Protein AF-A0A2N1QYJ7-F1 (afdb_monomer_lite)

Secondary structure (DSSP, 8-state):
--------EEEEEE--TT--EEESSS-S-S--TT-EEEEPPTT---SS----EEEETTSEEEEEESSS-EEEEE-SSEEEEEESS--SEEEEEE-SSHHHHHHHHHHHTGGG--PPPHHHHHS-EEEETTTEEEE---STTPPPEEE-HHHHHHHHHHHT-----S----TT---HHHHHHTS--TTSS------S-HHHHHTSSS-EEE---S---HHHHHHHHHHHHHHHHHHHHHHHHHHHHHHH---SEE-HHHH-TT-GGGGG--S-EEETTTEEEEPPPTT--S-EEEEEEEEEEEETTT--EEEEEEEEE---TT--EEEEETT-TTHHHHHHHHHHHT--

pLDDT: mean 77.19, std 18.57, range [23.97, 98.44]

Sequence (348 aa):
MSGIEQRTFRIRFGAHPEEMLFGLGPSTEYNLKKSKVSLPSEGDDSTLRREPSMLSSRGTWIHVDGGGAISWNFRSSITELSSAIMPREIALGFGKTLKAGIELLTRYKAGTRKRLPDWLQACPLIEERGDGFRLENSVDGEEGRLIEMDEWKKILHIASARALPHQVEEQGSASGFTGMLLSLSFSGYGQVLVPDSLELAAFSPLHISKIQAEGRGEAASRKIAASAVMYTMLRPYRDHCSNEWVEKGIPVLAHPALMYPAEPGLLKLKDQYMFGLDLIIAPSQEGSPQPRRLFLPDDEWIHLWTSRHYHGGTTVVHAPEGRPAIFYRSRSSFAALFDALRIKATRL

Foldseek 3Di:
DDPPPLPKDKDKDWDALPKFKAAQFQWLDLGCAQHKDKFAAPPPPDLFAGFQKMAIQQLKIKHFAHAGMWMWGHYSTMIMIIGSGDTPDMDIDHARGNLRSLLVVLVVCLVVADFQPLLQLQFAWEDDPPFFIWTDDPPDPDGTDTQGPVNVSVNCNLQSERADDDDDPPDDDPCPVLSFLSRPHLSLQTYDYQDPQLQVLLVGLGRYHYPPPDDDPPVSVVLNVLSRVSSNLCSVVSVVSSCCCNPRSQRQKAQVCNLVVVCVVSSVDRQWIDRTNWKIFGFDRPPDQAWDKDFDAAAWKAFLQPRDIDGGGIDTGGADRLRTGMITGPPDPCPVSSNVSNVSSVVD

Radius of gyration: 21.02 Å; chains: 1; bounding box: 54×43×77 Å

Structure (mmCIF, N/CA/C/O backbone):
data_AF-A0A2N1QYJ7-F1
#
_entry.id   AF-A0A2N1QYJ7-F1
#
loop_
_atom_site.group_PDB
_atom_site.id
_atom_site.type_symbol
_atom_site.label_atom_id
_atom_site.label_alt_id
_atom_site.label_comp_id
_atom_site.label_asym_id
_atom_site.label_entity_id
_atom_site.label_seq_id
_atom_site.pdbx_PDB_ins_code
_atom_site.Cartn_x
_atom_site.Cartn_y
_atom_site.Cartn_z
_atom_site.occupancy
_atom_site.B_iso_or_equiv
_atom_site.auth_seq_id
_atom_site.auth_comp_id
_atom_site.auth_asym_id
_atom_site.auth_atom_id
_atom_site.pdbx_PDB_model_num
ATOM 1 N N . MET A 1 1 ? -2.779 10.796 53.344 1.00 38.91 1 MET A N 1
ATOM 2 C CA . MET A 1 1 ? -3.019 11.184 51.938 1.00 38.91 1 MET A CA 1
ATOM 3 C C . MET A 1 1 ? -3.070 9.903 51.131 1.00 38.91 1 MET A C 1
ATOM 5 O O . MET A 1 1 ? -2.069 9.204 51.062 1.00 38.91 1 MET A O 1
ATOM 9 N N . SER A 1 2 ? -4.267 9.527 50.686 1.00 42.84 2 SER A N 1
ATOM 10 C CA . SER A 1 2 ? -4.547 8.287 49.961 1.00 42.84 2 SER A CA 1
ATOM 11 C C . SER A 1 2 ? -3.722 8.214 48.680 1.00 42.84 2 SER A C 1
ATOM 13 O O . SER A 1 2 ? -3.723 9.160 47.893 1.00 42.84 2 SER A O 1
ATOM 15 N N . GLY A 1 3 ? -3.029 7.091 48.480 1.00 46.00 3 GLY A N 1
ATOM 16 C CA . GLY A 1 3 ? -2.394 6.766 47.211 1.00 46.00 3 GLY A CA 1
ATOM 17 C C . GLY A 1 3 ? -3.463 6.738 46.130 1.00 46.00 3 GLY A C 1
ATOM 18 O O . GLY A 1 3 ? -4.328 5.866 46.128 1.00 46.00 3 GLY A O 1
ATOM 19 N N . ILE A 1 4 ? -3.444 7.736 45.253 1.00 46.22 4 ILE A N 1
ATOM 20 C CA . ILE A 1 4 ? -4.229 7.708 44.027 1.00 46.22 4 ILE A CA 1
ATOM 21 C C . ILE A 1 4 ? -3.624 6.568 43.209 1.00 46.22 4 ILE A C 1
ATOM 23 O O . ILE A 1 4 ? -2.545 6.725 42.641 1.00 46.22 4 ILE A O 1
ATOM 27 N N . GLU A 1 5 ? -4.274 5.401 43.202 1.00 48.72 5 GLU A N 1
ATOM 28 C CA . GLU A 1 5 ? -4.013 4.376 42.195 1.00 48.72 5 GLU A CA 1
ATOM 29 C C . GLU A 1 5 ? -4.030 5.077 40.836 1.00 48.72 5 GLU A C 1
ATOM 31 O O . GLU A 1 5 ? -5.052 5.648 40.442 1.00 48.72 5 GLU A O 1
ATOM 36 N N . GLN A 1 6 ? -2.896 5.080 40.131 1.00 54.75 6 GLN A N 1
ATOM 37 C CA . GLN A 1 6 ? -2.863 5.497 38.736 1.00 54.75 6 GLN A CA 1
ATOM 38 C C . GLN A 1 6 ? -3.804 4.566 37.970 1.00 54.75 6 GLN A C 1
ATOM 40 O O . GLN A 1 6 ? -3.461 3.426 37.650 1.00 54.75 6 GLN A O 1
ATOM 45 N N . ARG A 1 7 ? -5.034 5.031 37.733 1.00 62.66 7 ARG A N 1
ATOM 46 C CA . ARG A 1 7 ? -6.044 4.296 36.977 1.00 62.66 7 ARG A CA 1
ATOM 47 C C . ARG A 1 7 ? -5.548 4.169 35.546 1.00 62.66 7 ARG A C 1
ATOM 49 O O . ARG A 1 7 ? -5.646 5.103 34.757 1.00 62.66 7 ARG A O 1
ATOM 56 N N . THR A 1 8 ? -4.998 3.003 35.233 1.00 81.44 8 THR A N 1
ATOM 57 C CA . THR A 1 8 ? -4.629 2.637 33.870 1.00 81.44 8 THR A CA 1
ATOM 58 C C . THR A 1 8 ? -5.902 2.458 33.057 1.00 81.44 8 THR A C 1
ATOM 60 O O . THR A 1 8 ? -6.806 1.705 33.423 1.00 81.44 8 THR A O 1
ATOM 63 N N . PHE A 1 9 ? -5.981 3.169 31.940 1.00 89.19 9 PHE A N 1
ATOM 64 C CA . PHE A 1 9 ? -7.043 2.979 30.976 1.00 89.19 9 PHE A CA 1
ATOM 65 C C . PHE A 1 9 ? -6.849 1.636 30.270 1.00 89.19 9 PHE A C 1
ATOM 67 O O . PHE A 1 9 ? -5.743 1.317 29.823 1.00 89.19 9 PHE A O 1
ATOM 74 N N . ARG A 1 10 ? -7.917 0.841 30.157 1.00 92.69 10 ARG A N 1
ATOM 75 C CA . ARG A 1 10 ? -7.893 -0.444 29.455 1.00 92.69 10 ARG A CA 1
ATOM 76 C C . ARG A 1 10 ? -9.237 -0.730 28.799 1.00 92.69 10 ARG A C 1
ATOM 78 O O . ARG A 1 10 ? -10.266 -0.691 29.466 1.00 92.69 10 ARG A O 1
ATOM 85 N N . ILE A 1 11 ? -9.213 -1.097 27.520 1.00 93.12 11 ILE A N 1
ATOM 86 C CA . ILE A 1 11 ? -10.372 -1.623 26.790 1.00 93.12 11 ILE A CA 1
ATOM 87 C C . ILE A 1 11 ? -10.018 -2.974 26.180 1.00 93.12 11 ILE A C 1
ATOM 89 O O . ILE A 1 11 ? -8.900 -3.191 25.714 1.00 93.12 11 ILE A O 1
ATOM 93 N N . ARG A 1 12 ? -10.989 -3.889 26.176 1.00 94.69 12 ARG A N 1
ATOM 94 C CA . ARG A 1 12 ? -10.909 -5.166 25.468 1.00 94.69 12 ARG A CA 1
ATOM 95 C C . ARG A 1 12 ? -12.002 -5.250 24.420 1.00 94.69 12 ARG A C 1
ATOM 97 O O . ARG A 1 12 ? -13.158 -4.955 24.704 1.00 94.69 12 ARG A O 1
ATOM 104 N N . PHE A 1 13 ? -11.623 -5.724 23.247 1.00 91.06 13 PHE A N 1
ATOM 105 C CA . PHE A 1 13 ? -12.513 -5.998 22.133 1.00 91.06 13 PHE A CA 1
ATOM 106 C C . PHE A 1 13 ? -12.504 -7.494 21.839 1.00 91.06 13 PHE A C 1
ATOM 108 O O . PHE A 1 13 ? -11.451 -8.136 21.893 1.00 91.06 13 PHE A O 1
ATOM 115 N N . GLY A 1 14 ? -13.673 -8.040 21.507 1.00 92.75 14 GLY A N 1
ATOM 116 C CA . GLY A 1 14 ? -13.753 -9.362 20.899 1.00 92.75 14 GLY A CA 1
ATOM 117 C C . GLY A 1 14 ? -13.078 -9.339 19.530 1.00 92.75 14 GLY A C 1
ATOM 118 O O . GLY A 1 14 ? -13.230 -8.379 18.778 1.00 92.75 14 GLY A O 1
ATOM 119 N N . ALA A 1 15 ? -12.321 -10.385 19.230 1.00 90.94 15 ALA A N 1
ATOM 120 C CA . ALA A 1 15 ? -11.561 -10.519 18.000 1.00 90.94 15 ALA A CA 1
ATOM 121 C C . ALA A 1 15 ? -11.899 -11.874 17.358 1.00 90.94 15 ALA A C 1
ATOM 123 O O . ALA A 1 15 ? -12.038 -12.881 18.053 1.00 90.94 15 ALA A O 1
ATOM 124 N N . HIS A 1 16 ? -12.037 -11.929 16.039 1.00 93.00 16 HIS A N 1
ATOM 125 C CA . HIS A 1 16 ? -12.275 -13.191 15.340 1.00 93.00 16 HIS A CA 1
ATOM 126 C C . HIS A 1 16 ? -10.942 -13.946 15.150 1.00 93.00 16 HIS A C 1
ATOM 128 O O . HIS A 1 16 ? -9.953 -13.304 14.793 1.00 93.00 16 HIS A O 1
ATOM 134 N N . PRO A 1 17 ? -10.866 -15.279 15.342 1.00 89.56 17 PRO A N 1
ATOM 135 C CA . PRO A 1 17 ? -9.605 -16.028 15.238 1.00 89.56 17 PRO A CA 1
ATOM 136 C C . PRO A 1 17 ? -8.880 -15.863 13.898 1.00 89.56 17 PRO A C 1
ATOM 138 O O . PRO A 1 17 ? -7.674 -15.636 13.881 1.00 89.56 17 PRO A O 1
ATOM 141 N N . GLU A 1 18 ? -9.643 -15.895 12.804 1.00 88.88 18 GLU A N 1
ATOM 142 C CA . GLU A 1 18 ? -9.131 -15.795 11.427 1.00 88.88 18 GLU A CA 1
ATOM 143 C C . GLU A 1 18 ? -9.065 -14.362 10.875 1.00 88.88 18 GLU A C 1
ATOM 145 O O . GLU A 1 18 ? -8.754 -14.172 9.700 1.00 88.88 18 GLU A O 1
ATOM 150 N N . GLU A 1 19 ? -9.415 -13.335 11.660 1.00 90.69 19 GLU A N 1
ATOM 151 C CA . GLU A 1 19 ? -9.221 -11.972 11.158 1.00 90.69 19 GLU A CA 1
ATOM 152 C C . GLU A 1 19 ? -7.744 -11.590 11.171 1.00 90.69 19 GLU A C 1
ATOM 154 O O . GLU A 1 19 ? -6.967 -12.005 12.036 1.00 90.69 19 GLU A O 1
ATOM 159 N N . MET A 1 20 ? -7.385 -10.737 10.225 1.00 89.62 20 MET A N 1
ATOM 160 C CA . MET A 1 20 ? -6.082 -10.101 10.182 1.00 89.62 20 MET A CA 1
ATOM 161 C C . MET A 1 20 ? -6.231 -8.677 10.696 1.00 89.62 20 MET A C 1
ATOM 163 O O . MET A 1 20 ? -7.252 -8.037 10.448 1.00 89.62 20 MET A O 1
ATOM 167 N N . LEU A 1 21 ? -5.236 -8.202 11.434 1.00 89.88 21 LEU A N 1
ATOM 168 C CA . LEU A 1 21 ? -5.224 -6.868 12.023 1.00 89.88 21 LEU A CA 1
ATOM 169 C C . LEU A 1 21 ? -4.054 -6.088 11.433 1.00 89.88 21 LEU A C 1
ATOM 171 O O . LEU A 1 21 ? -2.939 -6.600 11.394 1.00 89.88 21 LEU A O 1
ATOM 175 N N . PHE A 1 22 ? -4.313 -4.864 10.995 1.00 86.00 22 PHE A N 1
ATOM 176 C CA . PHE A 1 22 ? -3.368 -4.023 10.266 1.00 86.00 22 PHE A CA 1
ATOM 177 C C . PHE A 1 22 ? -3.267 -2.632 10.892 1.00 86.00 22 PHE A C 1
ATOM 179 O O . PHE A 1 22 ? -4.184 -2.196 11.591 1.00 86.00 22 PHE A O 1
ATOM 186 N N . GLY A 1 23 ? -2.202 -1.900 10.568 1.00 82.44 23 GLY A N 1
ATOM 187 C CA . GLY A 1 23 ? -2.008 -0.510 10.975 1.00 82.44 23 GLY A CA 1
ATOM 188 C C . GLY A 1 23 ? -0.994 -0.376 12.105 1.00 82.44 23 GLY A C 1
ATOM 189 O O . GLY A 1 23 ? 0.003 -1.089 12.136 1.00 82.44 23 GLY A O 1
ATOM 190 N N . LEU A 1 24 ? -1.250 0.555 13.023 1.00 82.19 24 LEU A N 1
ATOM 191 C CA . LEU A 1 24 ? -0.323 0.974 14.081 1.00 82.19 24 LEU A CA 1
ATOM 192 C C . LEU A 1 24 ? 1.008 1.545 13.569 1.00 82.19 24 LEU A C 1
ATOM 194 O O . LEU A 1 24 ? 2.010 1.563 14.281 1.00 82.19 24 LEU A O 1
ATOM 198 N N . GLY A 1 25 ? 0.991 2.061 12.340 1.00 72.31 25 GLY A N 1
ATOM 199 C CA . GLY A 1 25 ? 2.138 2.690 11.710 1.00 72.31 25 GLY A CA 1
ATOM 200 C C . GLY A 1 25 ? 3.131 1.678 11.144 1.00 72.31 25 GLY A C 1
ATOM 201 O O . GLY A 1 25 ? 2.746 0.562 10.779 1.00 72.31 25 GLY A O 1
ATOM 202 N N . PRO A 1 26 ? 4.399 2.079 10.989 1.00 61.88 26 PRO A N 1
ATOM 203 C CA . PRO A 1 26 ? 5.429 1.249 10.381 1.00 61.88 26 PRO A CA 1
ATOM 204 C C . PRO A 1 26 ? 5.765 0.035 11.261 1.00 61.88 26 PRO A C 1
ATOM 206 O O . PRO A 1 26 ? 6.499 0.148 12.241 1.00 61.88 26 PRO A O 1
ATOM 209 N N . SER A 1 27 ? 5.222 -1.126 10.901 1.00 61.56 27 SER A N 1
ATOM 210 C CA . SER A 1 27 ? 5.441 -2.422 11.549 1.00 61.56 27 SER A CA 1
ATOM 211 C C . SER A 1 27 ? 6.152 -3.356 10.574 1.00 61.56 27 SER A C 1
ATOM 213 O O . SER A 1 27 ? 5.878 -3.312 9.378 1.00 61.56 27 SER A O 1
ATOM 215 N N . THR A 1 28 ? 7.036 -4.219 11.075 1.00 54.78 28 THR A N 1
ATOM 216 C CA . THR A 1 28 ? 7.581 -5.348 10.297 1.00 54.78 28 THR A CA 1
ATOM 217 C C . THR A 1 28 ? 6.548 -6.464 10.113 1.00 54.78 28 THR A C 1
ATOM 219 O O . THR A 1 28 ? 6.646 -7.257 9.178 1.00 54.78 28 THR A O 1
ATOM 222 N N . GLU A 1 29 ? 5.538 -6.512 10.985 1.00 65.44 29 GLU A N 1
ATOM 223 C CA . GLU A 1 29 ? 4.480 -7.517 10.981 1.00 65.44 29 GLU A CA 1
ATOM 224 C C . GLU A 1 29 ? 3.272 -7.050 10.170 1.00 65.44 29 GLU A C 1
ATOM 226 O O . GLU A 1 29 ? 2.596 -6.088 10.540 1.00 65.44 29 GLU A O 1
ATOM 231 N N . TYR A 1 30 ? 2.964 -7.790 9.102 1.00 71.94 30 TYR A N 1
ATOM 232 C CA . TYR A 1 30 ? 1.783 -7.577 8.258 1.00 71.94 30 TYR A CA 1
ATOM 233 C C . TYR A 1 30 ? 0.464 -7.804 8.991 1.00 71.94 30 TYR A C 1
ATOM 235 O O . TYR A 1 30 ? -0.505 -7.080 8.790 1.00 71.94 30 TYR A O 1
ATOM 243 N N . ASN A 1 31 ? 0.412 -8.854 9.810 1.00 85.25 31 ASN A N 1
ATOM 244 C CA . ASN A 1 31 ? -0.759 -9.200 10.594 1.00 85.25 31 ASN A CA 1
ATOM 245 C C . ASN A 1 31 ? -0.400 -9.092 12.068 1.00 85.25 31 ASN A C 1
ATOM 247 O O . ASN A 1 31 ? 0.352 -9.909 12.588 1.00 85.25 31 ASN A O 1
ATOM 251 N N . LEU A 1 32 ? -1.000 -8.126 12.750 1.00 87.50 32 LEU A N 1
ATOM 252 C CA . LEU A 1 32 ? -0.749 -7.857 14.159 1.00 87.50 32 LEU A CA 1
ATOM 253 C C . LEU A 1 32 ? -1.356 -8.921 15.088 1.00 87.50 32 LEU A C 1
ATOM 255 O O . LEU A 1 32 ? -1.198 -8.849 16.301 1.00 87.50 32 LEU A O 1
ATOM 259 N N . LYS A 1 33 ? -2.074 -9.922 14.571 1.00 90.56 33 LYS A N 1
ATOM 260 C CA . LYS A 1 33 ? -2.608 -11.009 15.396 1.00 90.56 33 LYS A CA 1
ATOM 261 C C . LYS A 1 33 ? -1.477 -11.747 16.123 1.00 90.56 33 LYS A C 1
ATOM 263 O O . LYS A 1 33 ? -0.467 -12.083 15.520 1.00 90.56 33 LYS A O 1
ATOM 268 N N . LYS A 1 34 ? -1.693 -12.078 17.402 1.00 90.75 34 LYS A N 1
ATOM 269 C CA . LYS A 1 34 ? -0.708 -12.753 18.272 1.00 90.75 34 LYS A CA 1
ATOM 270 C C . LYS A 1 34 ? 0.562 -11.926 18.529 1.00 90.75 34 LYS A C 1
ATOM 272 O O . LYS A 1 34 ? 1.573 -12.497 18.924 1.00 90.75 34 LYS A O 1
ATOM 277 N N . SER A 1 35 ? 0.505 -10.604 18.361 1.00 90.56 35 SER A N 1
ATOM 278 C CA . SER A 1 35 ? 1.612 -9.696 18.662 1.00 90.56 35 SER A CA 1
ATOM 279 C C . SER A 1 35 ? 1.267 -8.708 19.783 1.00 90.56 35 SER A C 1
ATOM 281 O O . SER A 1 35 ? 0.116 -8.567 20.214 1.00 90.56 35 SER A O 1
ATOM 283 N N . LYS A 1 36 ? 2.294 -8.015 20.279 1.00 90.88 36 LYS A N 1
ATOM 284 C CA . LYS A 1 36 ? 2.153 -6.879 21.189 1.00 90.88 36 LYS A CA 1
ATOM 285 C C . LYS A 1 36 ? 2.868 -5.686 20.570 1.00 90.88 36 LYS A C 1
ATOM 287 O O . LYS A 1 36 ? 4.039 -5.795 20.226 1.00 90.88 36 LYS A O 1
ATOM 292 N N . VAL A 1 37 ? 2.171 -4.562 20.454 1.00 87.94 37 VAL A N 1
ATOM 293 C CA . VAL A 1 37 ? 2.694 -3.338 19.838 1.00 87.94 37 VAL A CA 1
ATOM 294 C C . VAL A 1 37 ? 2.549 -2.193 20.823 1.00 87.94 37 VAL A C 1
ATOM 296 O O . VAL A 1 37 ? 1.489 -2.017 21.420 1.00 87.94 37 VAL A O 1
ATOM 299 N N . SER A 1 38 ? 3.603 -1.404 20.995 1.00 86.69 38 SER A N 1
ATOM 300 C CA . SER A 1 38 ? 3.565 -0.197 21.817 1.00 86.69 38 SER A CA 1
ATOM 301 C C . SER A 1 38 ? 3.802 1.020 20.939 1.00 86.69 38 SER A C 1
ATOM 303 O O . SER A 1 38 ? 4.777 1.071 20.196 1.00 86.69 38 SER A O 1
ATOM 305 N N . LEU A 1 39 ? 2.907 1.996 21.043 1.00 84.88 39 LEU A N 1
ATOM 306 C CA . LEU A 1 39 ? 3.053 3.307 20.437 1.00 84.88 39 LEU A CA 1
ATOM 307 C C . LEU A 1 39 ? 3.531 4.302 21.501 1.00 84.88 39 LEU A C 1
ATOM 309 O O . LEU A 1 39 ? 2.994 4.285 22.614 1.00 84.88 39 LEU A O 1
ATOM 313 N N . PRO A 1 40 ? 4.502 5.168 21.178 1.00 83.31 40 PRO A N 1
ATOM 314 C CA . PRO A 1 40 ? 5.004 6.179 22.102 1.00 83.31 40 PRO A CA 1
ATOM 315 C C . PRO A 1 40 ? 3.956 7.269 22.380 1.00 83.31 40 PRO A C 1
ATOM 317 O O . PRO A 1 40 ? 2.873 7.291 21.775 1.00 83.31 40 PRO A O 1
ATOM 320 N N . SER A 1 41 ? 4.260 8.152 23.332 1.00 81.69 41 SER A N 1
ATOM 321 C CA . SER A 1 41 ? 3.395 9.288 23.664 1.00 81.69 41 SER A CA 1
ATOM 322 C C . SER A 1 41 ? 3.415 10.326 22.541 1.00 81.69 41 SER A C 1
ATOM 324 O O . SER A 1 41 ? 4.293 10.330 21.678 1.00 81.69 41 SER A O 1
ATOM 326 N N . GLU A 1 42 ? 2.432 11.224 22.524 1.00 72.25 42 GLU A N 1
ATOM 327 C CA . GLU A 1 42 ? 2.495 12.378 21.624 1.00 72.25 42 GLU A CA 1
ATOM 328 C C . GLU A 1 42 ? 3.689 13.271 21.976 1.00 72.25 42 GLU A C 1
ATOM 330 O O . GLU A 1 42 ? 3.894 13.601 23.140 1.00 72.25 42 GLU A O 1
ATOM 335 N N . GLY A 1 43 ? 4.462 13.671 20.965 1.00 66.81 43 GLY A N 1
ATOM 336 C CA . GLY A 1 43 ? 5.632 14.535 21.142 1.00 66.81 43 GLY A CA 1
ATOM 337 C C . GLY A 1 43 ? 6.933 13.805 21.484 1.00 66.81 43 GLY A C 1
ATOM 338 O O . GLY A 1 43 ? 7.983 14.441 21.447 1.00 66.81 43 GLY A O 1
ATOM 339 N N . ASP A 1 44 ? 6.899 12.494 21.741 1.00 65.88 44 ASP A N 1
ATOM 340 C CA . ASP A 1 44 ? 8.124 11.696 21.822 1.00 65.88 44 ASP A CA 1
ATOM 341 C C . ASP A 1 44 ? 8.782 11.661 20.428 1.00 65.88 44 ASP A C 1
ATOM 343 O O . ASP A 1 44 ? 8.185 11.158 19.471 1.00 65.88 44 ASP A O 1
ATOM 347 N N . ASP A 1 45 ? 10.018 12.166 20.307 1.00 54.41 45 ASP A N 1
ATOM 348 C CA . ASP A 1 45 ? 10.836 12.140 19.075 1.00 54.41 45 ASP A CA 1
ATOM 349 C C . ASP A 1 45 ? 11.384 10.723 18.814 1.00 54.41 45 ASP A C 1
ATOM 351 O O . ASP A 1 45 ? 12.572 10.499 18.587 1.00 54.41 45 ASP A O 1
ATOM 355 N N . SER A 1 46 ? 10.513 9.714 18.892 1.00 55.97 46 SER A N 1
ATOM 356 C CA . SER A 1 46 ? 10.815 8.426 18.289 1.00 55.97 46 SER A CA 1
ATOM 357 C C . SER A 1 46 ? 10.804 8.644 16.779 1.00 55.97 46 SER A C 1
ATOM 359 O O . SER A 1 46 ? 9.854 9.209 16.240 1.00 55.97 46 SER A O 1
ATOM 361 N N . THR A 1 47 ? 11.826 8.169 16.077 1.00 51.84 47 THR A N 1
ATOM 362 C CA . THR A 1 47 ? 11.990 8.317 14.619 1.00 51.84 47 THR A CA 1
ATOM 363 C C . THR A 1 47 ? 10.868 7.678 13.777 1.00 51.84 47 THR A C 1
ATOM 365 O O . THR A 1 47 ? 10.938 7.670 12.548 1.00 51.84 47 THR A O 1
ATOM 368 N N . LEU A 1 48 ? 9.820 7.139 14.411 1.00 54.53 48 LEU A N 1
ATOM 369 C CA . LEU A 1 48 ? 8.660 6.509 13.797 1.00 54.53 48 LEU A CA 1
ATOM 370 C C . LEU A 1 48 ? 7.400 7.336 14.064 1.00 54.53 48 LEU A C 1
ATOM 372 O O . LEU A 1 48 ? 7.083 7.689 15.199 1.00 54.53 48 LEU A O 1
ATOM 376 N N . ARG A 1 49 ? 6.632 7.602 13.001 1.00 61.59 49 ARG A N 1
ATOM 377 C CA . ARG A 1 49 ? 5.328 8.258 13.112 1.00 61.59 49 ARG A CA 1
ATOM 378 C C . ARG A 1 49 ? 4.402 7.414 13.993 1.00 61.59 49 ARG A C 1
ATOM 380 O O . ARG A 1 49 ? 4.078 6.278 13.651 1.00 61.59 49 ARG A O 1
ATOM 387 N N . ARG A 1 50 ? 3.907 8.011 15.079 1.00 72.62 50 ARG A N 1
ATOM 388 C CA . ARG A 1 50 ? 2.786 7.479 15.860 1.00 72.62 50 ARG A CA 1
ATOM 389 C C . ARG A 1 50 ? 1.536 7.460 14.982 1.00 72.62 50 ARG A C 1
ATOM 391 O O . ARG A 1 50 ? 0.985 8.509 14.657 1.00 72.62 50 ARG A O 1
ATOM 398 N N . GLU A 1 51 ? 1.072 6.276 14.608 1.00 79.12 51 GLU A N 1
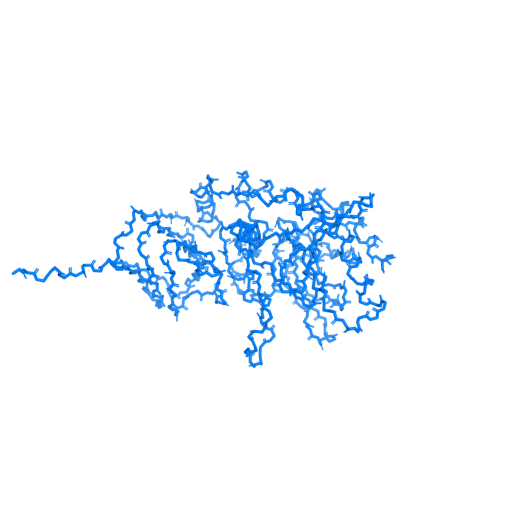ATOM 399 C CA . GLU A 1 51 ? -0.189 6.105 13.888 1.00 79.12 51 GLU A CA 1
ATOM 400 C C . GLU A 1 51 ? -1.139 5.238 14.719 1.00 79.12 51 GLU A C 1
ATOM 402 O O . GLU A 1 51 ? -1.111 4.017 14.625 1.00 79.12 51 GLU A O 1
ATOM 407 N N . PRO A 1 52 ? -2.005 5.833 15.552 1.00 86.75 52 PRO A N 1
ATOM 408 C CA . PRO A 1 52 ? -2.792 5.090 16.531 1.00 86.75 52 PRO A CA 1
ATOM 409 C C . PRO A 1 52 ? -4.099 4.564 15.927 1.00 86.75 52 PRO A C 1
ATOM 411 O O . PRO A 1 52 ? -5.181 4.745 16.476 1.00 86.75 52 PRO A O 1
ATOM 414 N N . SER A 1 53 ? -4.021 3.978 14.732 1.00 88.69 53 SER A N 1
ATOM 415 C CA . SER A 1 53 ? -5.175 3.428 14.014 1.00 88.69 53 SER A CA 1
ATOM 416 C C . SER A 1 53 ? -4.940 1.968 13.681 1.00 88.69 53 SER A C 1
ATOM 418 O O . SER A 1 53 ? -3.879 1.625 13.167 1.00 88.69 53 SER A O 1
ATOM 420 N N . MET A 1 54 ? -5.935 1.130 13.941 1.00 91.12 54 MET A N 1
ATOM 421 C CA . MET A 1 54 ? -5.923 -0.286 13.595 1.00 91.12 54 MET A CA 1
ATOM 422 C C . MET A 1 54 ? -7.164 -0.619 12.769 1.00 91.12 54 MET A C 1
ATOM 424 O O . MET A 1 54 ? -8.250 -0.108 13.041 1.00 91.12 54 MET A O 1
ATOM 428 N N . LEU A 1 55 ? -6.991 -1.476 11.767 1.00 90.44 55 LEU A N 1
ATOM 429 C CA . LEU A 1 55 ? -8.038 -1.968 10.877 1.00 90.44 55 LEU A CA 1
ATOM 430 C C . LEU A 1 55 ? -8.058 -3.499 10.902 1.00 90.44 55 LEU A C 1
ATOM 432 O O . LEU A 1 55 ? -7.017 -4.138 10.784 1.00 90.44 55 LEU A O 1
ATOM 436 N N . SER A 1 56 ? -9.244 -4.088 10.981 1.00 92.00 56 SER A N 1
ATOM 437 C CA . SER A 1 56 ? -9.463 -5.522 10.795 1.00 92.00 56 SER A CA 1
ATOM 438 C C . SER A 1 56 ? -9.756 -5.846 9.330 1.00 92.00 56 SER A C 1
ATOM 440 O O . SER A 1 56 ? -10.465 -5.101 8.646 1.00 92.00 56 SER A O 1
ATOM 442 N N . SER A 1 57 ? -9.323 -7.022 8.862 1.00 90.56 57 SER A N 1
ATOM 443 C CA . SER A 1 57 ? -9.731 -7.595 7.568 1.00 90.56 57 SER A CA 1
ATOM 444 C C . SER A 1 57 ? -11.247 -7.761 7.429 1.00 90.56 57 SER A C 1
ATOM 446 O O . SER A 1 57 ? -11.752 -7.948 6.324 1.00 90.56 57 SER A O 1
ATOM 448 N N . ARG A 1 58 ? -11.989 -7.656 8.536 1.00 91.19 58 ARG A N 1
ATOM 449 C CA . ARG A 1 58 ? -13.454 -7.681 8.572 1.00 91.19 58 ARG A CA 1
ATOM 450 C C . ARG A 1 58 ? -14.110 -6.316 8.343 1.00 91.19 58 ARG A C 1
ATOM 452 O O . ARG A 1 58 ? -15.332 -6.257 8.296 1.00 91.19 58 ARG A O 1
ATOM 459 N N . GLY A 1 59 ? -13.332 -5.242 8.190 1.00 90.94 59 GLY A N 1
ATOM 460 C CA . GLY A 1 59 ? -13.841 -3.897 7.903 1.00 90.94 59 GLY A CA 1
ATOM 461 C C . GLY A 1 59 ? -14.113 -3.024 9.129 1.00 90.94 59 GLY A C 1
ATOM 462 O O . GLY A 1 59 ? -14.575 -1.894 8.978 1.00 90.94 59 GLY A O 1
ATOM 463 N N . THR A 1 60 ? -13.827 -3.502 10.339 1.00 94.19 60 THR A N 1
ATOM 464 C CA . THR A 1 60 ? -13.885 -2.670 11.547 1.00 94.19 60 THR A CA 1
ATOM 465 C C . THR A 1 60 ? -12.558 -1.961 11.776 1.00 94.19 60 THR A C 1
ATOM 467 O O . THR A 1 60 ? -11.499 -2.500 11.458 1.00 94.19 60 THR A O 1
ATOM 470 N N . TRP A 1 61 ? -12.595 -0.759 12.337 1.00 93.94 61 TRP A N 1
ATOM 471 C CA . TRP A 1 61 ? -11.388 -0.021 12.695 1.00 93.94 61 TRP A CA 1
ATOM 472 C C . TRP A 1 61 ? -11.557 0.732 14.007 1.00 93.94 61 TRP A C 1
ATOM 474 O O . TRP A 1 61 ? -12.671 1.021 14.447 1.00 93.94 61 TRP A O 1
ATOM 484 N N . ILE A 1 62 ? -10.422 1.050 14.616 1.00 93.88 62 ILE A N 1
ATOM 485 C CA . ILE A 1 62 ? -10.312 1.865 15.821 1.00 93.88 62 ILE A CA 1
ATOM 486 C C . ILE A 1 62 ? -9.216 2.906 15.624 1.00 93.88 62 ILE A C 1
ATOM 488 O O . ILE A 1 62 ? -8.139 2.594 15.118 1.00 93.88 62 ILE A O 1
ATOM 492 N N . HIS A 1 63 ? -9.497 4.137 16.031 1.00 92.38 63 HIS A N 1
ATOM 493 C CA . HIS A 1 63 ? -8.542 5.231 16.130 1.00 92.38 63 HIS A CA 1
ATOM 494 C C . HIS A 1 63 ? -8.497 5.722 17.577 1.00 92.38 63 HIS A C 1
ATOM 496 O O . HIS A 1 63 ? -9.542 5.836 18.217 1.00 92.38 63 HIS A O 1
ATOM 502 N N . VAL A 1 64 ? -7.300 5.995 18.092 1.00 90.75 64 VAL A N 1
ATOM 503 C CA . VAL A 1 64 ? -7.094 6.458 19.469 1.00 90.75 64 VAL A CA 1
ATOM 504 C C . VAL A 1 64 ? -6.280 7.748 19.449 1.00 90.75 64 VAL A C 1
ATOM 506 O O . VAL A 1 64 ? -5.090 7.712 19.149 1.00 90.75 64 VAL A O 1
ATOM 509 N N . ASP A 1 65 ? -6.899 8.877 19.780 1.00 86.75 65 ASP A N 1
ATOM 510 C CA . ASP A 1 65 ? -6.213 10.172 19.834 1.00 86.75 65 ASP A CA 1
ATOM 511 C C . ASP A 1 65 ? -5.824 10.559 21.266 1.00 86.75 65 ASP A C 1
ATOM 513 O O . ASP A 1 65 ? -6.543 10.287 22.237 1.00 86.75 65 ASP A O 1
ATOM 517 N N . GLY A 1 66 ? -4.681 11.231 21.407 1.00 79.75 66 GLY A N 1
ATOM 518 C CA . GLY A 1 66 ? -4.174 11.671 22.698 1.00 79.75 66 GLY A CA 1
ATOM 519 C C . GLY A 1 66 ? -3.684 10.540 23.596 1.00 79.75 66 GLY A C 1
ATOM 520 O O . GLY A 1 66 ? -3.388 9.423 23.155 1.00 79.75 6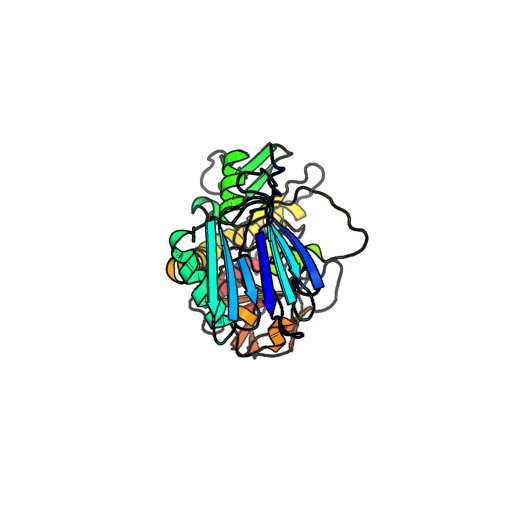6 GLY A O 1
ATOM 521 N N . GLY A 1 67 ? -3.591 10.863 24.885 1.00 73.44 67 GLY A N 1
ATOM 522 C CA . GLY A 1 67 ? -3.045 9.982 25.912 1.00 73.44 67 GLY A CA 1
ATOM 523 C C . GLY A 1 67 ? -1.514 9.919 25.904 1.00 73.44 67 GLY A C 1
ATOM 524 O O . GLY A 1 67 ? -0.832 10.627 25.166 1.00 73.44 67 GLY A O 1
ATOM 525 N N . GLY A 1 68 ? -0.980 9.062 26.771 1.00 83.12 68 GLY A N 1
ATOM 526 C CA . GLY A 1 68 ? 0.445 8.745 26.815 1.00 83.12 68 GLY A CA 1
ATOM 527 C C . GLY A 1 68 ? 0.782 7.623 25.838 1.00 83.12 68 GLY A C 1
ATOM 528 O O . GLY A 1 68 ? 0.062 7.375 24.866 1.00 83.12 68 GLY A O 1
ATOM 529 N N . ALA A 1 69 ? 1.850 6.890 26.137 1.00 87.50 69 ALA A N 1
ATOM 530 C CA . ALA A 1 69 ? 2.163 5.658 25.432 1.00 87.50 69 ALA A CA 1
ATOM 531 C C . ALA A 1 69 ? 0.962 4.691 25.457 1.00 87.50 69 ALA A C 1
ATOM 533 O O . ALA A 1 69 ? 0.287 4.513 26.481 1.00 87.50 69 ALA A O 1
ATOM 534 N N . ILE A 1 70 ? 0.688 4.075 24.310 1.00 89.44 70 ILE A N 1
ATOM 535 C CA . ILE A 1 70 ? -0.422 3.144 24.111 1.00 89.44 70 ILE A CA 1
ATOM 536 C C . ILE A 1 70 ? 0.154 1.752 23.881 1.00 89.44 70 ILE A C 1
ATOM 538 O O . ILE A 1 70 ? 0.972 1.565 22.989 1.00 89.44 70 ILE A O 1
ATOM 542 N N . SER A 1 71 ? -0.312 0.754 24.628 1.00 91.69 71 SER A N 1
ATOM 543 C CA . SER A 1 71 ? 0.043 -0.646 24.404 1.00 91.69 71 SER A CA 1
ATOM 544 C C . SER A 1 71 ? -1.150 -1.436 23.877 1.00 91.69 71 SER A C 1
ATOM 546 O O . SER A 1 71 ? -2.221 -1.456 24.489 1.00 91.69 71 SER A O 1
ATOM 548 N N . TRP A 1 72 ? -0.930 -2.112 22.757 1.00 93.31 72 TRP A N 1
ATOM 549 C CA . TRP A 1 72 ? -1.841 -3.041 22.110 1.00 93.31 72 TRP A CA 1
ATOM 550 C C . TRP A 1 72 ? -1.364 -4.469 22.339 1.00 93.31 72 TRP A C 1
ATOM 552 O O . TRP A 1 72 ? -0.203 -4.792 22.097 1.00 93.31 72 TRP A O 1
ATOM 562 N N . ASN A 1 73 ? -2.261 -5.339 22.784 1.00 94.62 73 ASN A N 1
ATOM 563 C CA . ASN A 1 73 ? -2.016 -6.765 22.949 1.00 94.62 73 ASN A CA 1
ATOM 564 C C . ASN A 1 73 ? -3.060 -7.543 22.148 1.00 94.62 73 ASN A C 1
ATOM 566 O O . ASN A 1 73 ? -4.234 -7.611 22.521 1.00 94.62 73 ASN A O 1
ATOM 570 N N . PHE A 1 74 ? -2.621 -8.117 21.035 1.00 94.25 74 PHE A N 1
ATOM 571 C CA . PHE A 1 74 ? -3.465 -8.835 20.099 1.00 94.25 74 PHE A CA 1
ATOM 572 C C . PHE A 1 74 ? -3.377 -10.333 20.364 1.00 94.25 74 PHE A C 1
ATOM 574 O O . PHE A 1 74 ? -2.366 -10.977 20.104 1.00 94.25 74 PHE A O 1
ATOM 581 N N . ARG A 1 75 ? -4.467 -10.927 20.840 1.00 93.56 75 ARG A N 1
ATOM 582 C CA . ARG A 1 75 ? -4.597 -12.375 21.041 1.00 93.56 75 ARG A CA 1
ATOM 583 C C . ARG A 1 75 ? -5.489 -12.975 19.955 1.00 93.56 75 ARG A C 1
ATOM 585 O O . ARG A 1 75 ? -6.073 -12.265 19.138 1.00 93.56 75 ARG A O 1
ATOM 592 N N . SER A 1 76 ? -5.626 -14.300 19.954 1.00 91.69 76 SER A N 1
ATOM 593 C CA . SER A 1 76 ? -6.463 -15.010 18.975 1.00 91.69 76 SER A CA 1
ATOM 594 C C . SER A 1 76 ? -7.916 -14.519 18.975 1.00 91.69 76 SER A C 1
ATOM 596 O O . SER A 1 76 ? -8.481 -14.287 17.913 1.00 91.69 76 SER A O 1
ATOM 598 N N . SER A 1 77 ? -8.511 -14.303 20.149 1.00 93.81 77 SER A N 1
ATOM 599 C CA . SER A 1 77 ? -9.933 -13.945 20.280 1.00 93.81 77 SER A CA 1
ATOM 600 C C . SER A 1 77 ? -10.199 -12.621 20.999 1.00 93.81 77 SER A C 1
ATOM 602 O O . SER A 1 77 ? -11.351 -12.232 21.178 1.00 93.81 77 SER A O 1
ATOM 604 N N . ILE A 1 78 ? -9.145 -11.925 21.432 1.00 94.62 78 ILE A N 1
ATOM 605 C CA . ILE A 1 78 ? -9.244 -10.689 22.211 1.00 94.62 78 ILE A CA 1
ATOM 606 C C . ILE A 1 78 ? -8.177 -9.713 21.726 1.00 94.62 78 ILE A C 1
ATOM 608 O O . ILE A 1 78 ? -7.009 -10.082 21.629 1.00 94.62 78 ILE A O 1
ATOM 612 N N . THR A 1 79 ? -8.564 -8.462 21.507 1.00 94.56 79 THR A N 1
ATOM 613 C CA . THR A 1 79 ? -7.636 -7.336 21.363 1.00 94.56 79 THR A CA 1
ATOM 614 C C . THR A 1 79 ? -7.740 -6.465 22.605 1.00 94.56 79 THR A C 1
ATOM 616 O O . THR A 1 79 ? -8.830 -6.021 22.954 1.00 94.56 79 THR A O 1
ATOM 619 N N . GLU A 1 80 ? -6.625 -6.223 23.285 1.00 95.44 80 GLU A N 1
ATOM 620 C CA . GLU A 1 80 ? -6.563 -5.339 24.448 1.00 95.44 80 GLU A CA 1
ATOM 621 C C . GLU A 1 80 ? -5.779 -4.071 24.107 1.00 95.44 80 GLU A C 1
ATOM 623 O O . GLU A 1 80 ? -4.658 -4.135 23.609 1.00 95.44 80 GLU A O 1
ATOM 628 N N . LEU A 1 81 ? -6.384 -2.927 24.401 1.00 93.56 81 LEU A N 1
ATOM 629 C CA . LEU A 1 81 ? -5.801 -1.596 24.333 1.00 93.56 81 LEU A CA 1
ATOM 630 C C . LEU A 1 81 ? -5.584 -1.106 25.764 1.00 93.56 81 LEU A C 1
ATOM 632 O O . LEU A 1 81 ? -6.499 -1.196 26.583 1.00 93.56 81 LEU A O 1
ATOM 636 N N . SER A 1 82 ? -4.412 -0.556 26.072 1.00 93.06 82 SER A N 1
ATOM 637 C CA . SER A 1 82 ? -4.147 0.049 27.379 1.00 93.06 82 SER A CA 1
ATOM 638 C C . SER A 1 82 ? -3.260 1.285 27.294 1.00 93.06 82 SER A C 1
ATOM 640 O O . SER A 1 82 ? -2.404 1.380 26.417 1.00 93.06 82 SER A O 1
ATOM 642 N N . SER A 1 83 ? -3.455 2.228 28.214 1.00 91.50 83 SER A N 1
ATOM 643 C CA . SER A 1 83 ? -2.584 3.394 28.384 1.00 91.50 83 SER A CA 1
ATOM 644 C C . SER A 1 83 ? -2.563 3.843 29.844 1.00 91.50 83 SER A C 1
ATOM 646 O O . SER A 1 83 ? -3.531 3.654 30.582 1.00 91.50 83 SER A O 1
ATOM 648 N N . ALA A 1 84 ? -1.449 4.438 30.271 1.00 89.75 84 ALA A N 1
ATOM 649 C CA . ALA A 1 84 ? -1.327 5.038 31.600 1.00 89.75 84 ALA A CA 1
ATOM 650 C C . ALA A 1 84 ? -2.175 6.311 31.750 1.00 89.75 84 ALA A C 1
ATOM 652 O O . ALA A 1 84 ? -2.557 6.667 32.860 1.00 89.75 84 ALA A O 1
ATOM 653 N N . ILE A 1 85 ? -2.476 6.978 30.633 1.00 88.50 85 ILE A N 1
ATOM 654 C CA . ILE A 1 85 ? -3.261 8.211 30.583 1.00 88.50 85 ILE A CA 1
ATOM 655 C C . ILE A 1 85 ? -4.496 7.944 29.725 1.00 88.50 85 ILE A C 1
ATOM 657 O O . ILE A 1 85 ? -4.400 7.312 28.674 1.00 88.50 85 ILE A O 1
ATOM 661 N N . MET A 1 86 ? -5.656 8.428 30.170 1.00 88.19 86 MET A N 1
ATOM 662 C CA . MET A 1 86 ? -6.901 8.339 29.408 1.00 88.19 86 MET A CA 1
ATOM 663 C C . MET A 1 86 ? -6.727 9.003 28.027 1.00 88.19 86 MET A C 1
ATOM 665 O O . MET A 1 86 ? -6.319 10.167 27.976 1.00 88.19 86 MET A O 1
ATOM 669 N N . PRO A 1 87 ? -7.028 8.306 26.915 1.00 90.44 87 PRO A N 1
ATOM 670 C CA . PRO A 1 87 ? -7.060 8.927 25.595 1.00 90.44 87 PRO A CA 1
ATOM 671 C C . PRO A 1 87 ? -8.074 10.072 25.536 1.00 90.44 87 PRO A C 1
ATOM 673 O O . PRO A 1 87 ? -9.105 10.023 26.210 1.00 90.44 87 PRO A O 1
ATOM 676 N N . ARG A 1 88 ? -7.795 11.090 24.715 1.00 91.62 88 ARG A N 1
ATOM 677 C CA . ARG A 1 88 ? -8.727 12.208 24.495 1.00 91.62 88 ARG A CA 1
ATOM 678 C C . ARG A 1 88 ? -9.935 11.757 23.681 1.00 91.62 88 ARG A C 1
ATOM 680 O O . ARG A 1 88 ? -11.054 12.162 23.976 1.00 91.62 88 ARG A O 1
ATOM 687 N N . GLU A 1 89 ? -9.703 10.899 22.691 1.00 90.69 89 GLU A N 1
ATOM 688 C CA . GLU A 1 89 ? -10.741 10.376 21.808 1.00 90.69 89 GLU A CA 1
ATOM 689 C C . GLU A 1 89 ? -10.484 8.905 21.480 1.00 90.69 89 GLU A C 1
ATOM 691 O O . GLU A 1 89 ? -9.343 8.466 21.311 1.00 90.69 89 GLU A O 1
ATOM 696 N N . ILE A 1 90 ? -11.571 8.142 21.354 1.00 92.81 90 ILE A N 1
ATOM 697 C CA . ILE A 1 90 ? -11.565 6.825 20.723 1.00 92.81 90 ILE A CA 1
ATOM 698 C C . ILE A 1 90 ? -12.685 6.803 19.697 1.00 92.81 90 ILE A C 1
ATOM 700 O O . ILE A 1 90 ? -13.862 6.818 20.058 1.00 92.81 90 ILE A O 1
ATOM 704 N N . ALA A 1 91 ? -12.310 6.734 18.426 1.00 94.69 91 ALA A N 1
ATOM 705 C CA . ALA A 1 91 ? -13.247 6.589 17.327 1.00 94.69 91 ALA A CA 1
ATOM 706 C C . ALA A 1 91 ? -13.271 5.136 16.847 1.00 94.69 91 ALA A C 1
ATOM 708 O O . ALA A 1 91 ? -12.234 4.480 16.730 1.00 94.69 91 ALA A O 1
ATOM 709 N N . LEU A 1 92 ? -14.471 4.635 16.566 1.00 95.25 92 LEU A N 1
ATOM 710 C CA . LEU A 1 92 ? -14.713 3.286 16.067 1.00 95.25 92 LEU A CA 1
ATOM 711 C C . LEU A 1 92 ? -15.503 3.368 14.765 1.00 95.25 92 LEU A C 1
ATOM 713 O O . LEU A 1 92 ? -16.464 4.131 14.669 1.00 95.25 92 LEU A O 1
ATOM 717 N N . GLY A 1 93 ? -15.147 2.535 13.793 1.00 95.31 93 GLY A N 1
ATOM 718 C CA . GLY A 1 93 ? -15.917 2.380 12.565 1.00 95.31 93 GLY A CA 1
ATOM 719 C C . GLY A 1 93 ? -16.201 0.925 12.236 1.00 95.31 93 GLY A C 1
ATOM 720 O O . GLY A 1 93 ? -15.419 0.026 12.546 1.00 95.31 93 GLY A O 1
ATOM 721 N N . PHE A 1 94 ? -17.347 0.703 11.594 1.00 95.44 94 PHE A N 1
ATOM 722 C CA . PHE A 1 94 ? -17.903 -0.624 11.339 1.00 95.44 94 PHE A CA 1
ATOM 723 C C . PHE A 1 94 ? -18.291 -0.766 9.865 1.00 95.44 94 PHE A C 1
ATOM 725 O O . PHE A 1 94 ? -19.452 -0.615 9.483 1.00 95.44 94 PHE A O 1
ATOM 732 N N . GLY A 1 95 ? -17.303 -1.043 9.018 1.00 92.94 95 GLY A N 1
ATOM 733 C CA . GLY A 1 95 ? -17.534 -1.432 7.632 1.00 92.94 95 GLY A CA 1
ATOM 734 C C . GLY A 1 95 ? -17.985 -2.889 7.536 1.00 92.94 95 GLY A C 1
ATOM 735 O O . GLY A 1 95 ? -17.490 -3.748 8.258 1.00 92.94 95 GLY A O 1
ATOM 736 N N . LYS A 1 96 ? -18.908 -3.186 6.612 1.00 90.00 96 LYS A N 1
ATOM 737 C CA . LYS A 1 96 ? -19.350 -4.569 6.331 1.00 90.00 96 LYS A CA 1
ATOM 738 C C . LYS A 1 96 ? -18.301 -5.400 5.580 1.00 90.00 96 LYS A C 1
ATOM 740 O O . LYS A 1 96 ? -18.413 -6.620 5.519 1.00 90.00 96 LYS A O 1
ATOM 745 N N . THR A 1 97 ? -17.326 -4.736 4.967 1.00 88.00 97 THR A N 1
ATOM 746 C CA . THR A 1 97 ? -16.231 -5.328 4.190 1.00 88.00 97 THR A CA 1
ATOM 747 C C . THR A 1 97 ? -14.944 -4.563 4.477 1.00 88.00 97 THR A C 1
ATOM 749 O O . THR A 1 97 ? -14.997 -3.421 4.940 1.00 88.00 97 THR A O 1
ATOM 752 N N . LEU A 1 98 ? -13.787 -5.151 4.154 1.00 86.62 98 LEU A N 1
ATOM 753 C CA . LEU A 1 98 ? -12.489 -4.479 4.276 1.00 86.62 98 LEU A CA 1
ATOM 754 C C . LEU A 1 98 ? -12.466 -3.122 3.555 1.00 86.62 98 LEU A C 1
ATOM 756 O O . LEU A 1 98 ? -12.079 -2.117 4.146 1.00 86.62 98 LEU A O 1
ATOM 760 N N . LYS A 1 99 ? -12.957 -3.082 2.311 1.00 84.44 99 LYS A N 1
ATOM 761 C CA . LYS A 1 99 ? -13.062 -1.847 1.522 1.00 84.44 99 LYS A CA 1
ATOM 762 C C . LYS A 1 99 ? -13.923 -0.794 2.218 1.00 84.44 99 LYS A C 1
ATOM 764 O O . LYS A 1 99 ? -13.465 0.327 2.394 1.00 84.44 99 LYS A O 1
ATOM 769 N N . ALA A 1 100 ? -15.121 -1.162 2.679 1.00 88.56 100 ALA A N 1
ATOM 770 C CA . ALA A 1 100 ? -15.990 -0.230 3.398 1.00 88.56 100 ALA A CA 1
ATOM 771 C C . ALA A 1 100 ? -15.336 0.276 4.697 1.00 88.56 100 ALA A C 1
ATOM 773 O O . ALA A 1 100 ? -15.480 1.442 5.054 1.00 88.56 100 ALA A O 1
ATOM 774 N N . GLY A 1 101 ? -14.592 -0.586 5.397 1.00 90.62 101 GLY A N 1
ATOM 775 C CA . GLY A 1 101 ? -13.823 -0.204 6.581 1.00 90.62 101 GLY A CA 1
ATOM 776 C C . GLY A 1 101 ? -12.759 0.844 6.276 1.00 90.62 101 GLY A C 1
ATOM 777 O O . GLY A 1 101 ? -12.673 1.852 6.973 1.00 90.62 101 GLY A O 1
ATOM 778 N N . ILE A 1 102 ? -11.997 0.643 5.201 1.00 86.50 102 ILE A N 1
ATOM 779 C CA . ILE A 1 102 ? -10.977 1.595 4.748 1.00 86.50 102 ILE A CA 1
ATOM 780 C C . ILE A 1 102 ? -11.597 2.906 4.301 1.00 86.50 102 ILE A C 1
ATOM 782 O O . ILE A 1 102 ? -11.128 3.947 4.736 1.00 86.50 102 ILE A O 1
ATOM 786 N N . GLU A 1 103 ? -12.659 2.877 3.499 1.00 86.75 103 GLU A N 1
ATOM 787 C CA . GLU A 1 103 ? -13.361 4.090 3.062 1.00 86.75 103 GLU A CA 1
ATOM 788 C C . GLU A 1 103 ? -13.867 4.915 4.253 1.00 86.75 103 GLU A C 1
ATOM 790 O O . GLU A 1 103 ? -13.761 6.141 4.256 1.00 86.75 103 GLU A O 1
ATOM 795 N N . LEU A 1 104 ? -14.390 4.257 5.294 1.00 91.31 104 LEU A N 1
ATOM 796 C CA . LEU A 1 104 ? -14.793 4.930 6.529 1.00 91.31 104 LEU A CA 1
ATOM 797 C C . LEU A 1 104 ? -13.591 5.522 7.274 1.00 91.31 104 LEU A C 1
ATOM 799 O O . LEU A 1 104 ? -13.669 6.659 7.736 1.00 91.31 104 LEU A O 1
ATOM 803 N N . LEU A 1 105 ? -12.490 4.776 7.383 1.00 88.81 105 LEU A N 1
ATOM 804 C CA . LEU A 1 105 ? -11.284 5.224 8.077 1.00 88.81 105 LEU A CA 1
ATOM 805 C C . LEU A 1 105 ? -10.613 6.402 7.357 1.00 88.81 105 LEU A C 1
ATOM 807 O O . LEU A 1 105 ? -10.233 7.383 7.995 1.00 88.81 105 LEU A O 1
ATOM 811 N N . THR A 1 106 ? -10.486 6.344 6.032 1.00 86.62 106 THR A N 1
ATOM 812 C CA . THR A 1 106 ? -9.879 7.417 5.233 1.00 86.62 106 THR A CA 1
ATOM 813 C C . THR A 1 106 ? -10.770 8.654 5.190 1.00 86.62 106 THR A C 1
ATOM 815 O O . THR A 1 106 ? -10.252 9.770 5.227 1.00 86.62 106 THR A O 1
ATOM 818 N N . ARG A 1 107 ? -12.100 8.483 5.215 1.00 88.94 107 ARG A N 1
ATOM 819 C CA . ARG A 1 107 ? -13.058 9.583 5.396 1.00 88.94 107 ARG A CA 1
ATOM 820 C C . ARG A 1 107 ? -12.959 10.216 6.781 1.00 88.94 107 ARG A C 1
ATOM 822 O O . ARG A 1 107 ? -12.956 11.438 6.871 1.00 88.94 107 ARG A O 1
ATOM 829 N N . TYR A 1 108 ? -12.850 9.423 7.848 1.00 89.69 108 TYR A N 1
ATOM 830 C CA . TYR A 1 108 ? -12.621 9.952 9.198 1.00 89.69 108 TYR A CA 1
ATOM 831 C C . TYR A 1 108 ? -11.325 10.773 9.249 1.00 89.69 108 TYR A C 1
ATOM 833 O O . TYR A 1 108 ? -11.294 11.876 9.784 1.00 89.69 108 TYR A O 1
ATOM 841 N N . LYS A 1 109 ? -10.274 10.293 8.575 1.00 84.50 109 LYS A N 1
ATOM 842 C CA . LYS A 1 109 ? -8.991 10.992 8.449 1.00 84.50 109 LYS A CA 1
ATOM 843 C C . LYS A 1 109 ? -8.978 12.113 7.405 1.00 84.50 109 LYS A C 1
ATOM 845 O O . LYS A 1 109 ? -7.902 12.656 7.151 1.00 84.50 109 LYS A O 1
ATOM 850 N N . ALA A 1 110 ? -10.115 12.499 6.815 1.00 84.75 110 ALA A N 1
ATOM 851 C CA . ALA A 1 110 ? -10.141 13.335 5.616 1.00 84.75 110 ALA A CA 1
ATOM 852 C C . ALA A 1 110 ? -9.348 14.646 5.741 1.00 84.75 110 ALA A C 1
ATOM 854 O O . ALA A 1 110 ? -8.585 14.972 4.833 1.00 84.75 110 ALA A O 1
ATOM 855 N N . GLY A 1 111 ? -9.474 15.341 6.879 1.00 82.06 111 GLY A N 1
ATOM 856 C CA . GLY A 1 111 ? -8.774 16.602 7.169 1.00 82.06 111 GLY A CA 1
ATOM 857 C C . GLY A 1 111 ? -7.275 16.468 7.469 1.00 82.06 111 GLY A C 1
ATOM 858 O O . GLY A 1 111 ? -6.585 17.471 7.608 1.00 82.06 111 GLY A O 1
ATOM 859 N N . THR A 1 112 ? -6.756 15.242 7.566 1.00 79.50 112 THR A N 1
ATOM 860 C CA . THR A 1 112 ? -5.335 14.958 7.844 1.00 79.50 112 THR A CA 1
ATOM 861 C C . THR A 1 112 ? -4.582 14.410 6.631 1.00 79.50 112 THR A C 1
ATOM 863 O O . THR A 1 112 ? -3.360 14.251 6.688 1.00 79.50 112 THR A O 1
ATOM 866 N N . ARG A 1 113 ? -5.289 14.129 5.526 1.00 84.56 113 ARG A N 1
ATOM 867 C CA . ARG A 1 113 ? -4.689 13.671 4.266 1.00 84.56 113 ARG A CA 1
ATOM 868 C C . ARG A 1 113 ? -3.921 14.830 3.642 1.00 84.56 113 ARG A C 1
ATOM 870 O O . ARG A 1 113 ? -4.473 15.904 3.423 1.00 84.56 113 ARG A O 1
ATOM 877 N N . LYS A 1 114 ? -2.637 14.617 3.378 1.00 81.50 114 LYS A N 1
ATOM 878 C CA . LYS A 1 114 ? -1.733 15.621 2.810 1.00 81.50 114 LYS A CA 1
ATOM 879 C C . LYS A 1 114 ? -1.041 15.048 1.594 1.00 81.50 114 LYS A C 1
ATOM 881 O O . LYS A 1 114 ? -0.790 13.850 1.561 1.00 81.50 114 LYS A O 1
ATOM 886 N N . ARG A 1 115 ? -0.706 15.912 0.640 1.00 83.31 115 ARG A N 1
ATOM 887 C CA . ARG A 1 115 ? 0.151 15.572 -0.491 1.00 83.31 115 ARG A CA 1
ATOM 888 C C . ARG A 1 115 ? 1.624 15.723 -0.114 1.00 83.31 115 ARG A C 1
ATOM 890 O O . ARG A 1 115 ? 1.963 16.567 0.717 1.00 83.31 115 ARG A O 1
ATOM 897 N N . LEU A 1 116 ? 2.496 14.926 -0.730 1.00 79.75 116 LEU A N 1
ATOM 898 C CA . LEU A 1 116 ? 3.933 15.206 -0.710 1.00 79.75 116 LEU A CA 1
ATOM 899 C C . LEU A 1 116 ? 4.226 16.511 -1.464 1.00 79.75 116 LEU A C 1
ATOM 901 O O . LEU A 1 116 ? 3.636 16.719 -2.516 1.00 79.75 116 LEU A O 1
ATOM 905 N N . PRO A 1 117 ? 5.133 17.375 -0.984 1.00 80.19 117 PRO A N 1
ATOM 906 C CA . PRO A 1 117 ? 5.495 18.595 -1.700 1.00 80.19 117 PRO A CA 1
ATOM 907 C C . PRO A 1 117 ? 5.756 18.374 -3.200 1.00 80.19 117 PRO A C 1
ATOM 909 O O . PRO A 1 117 ? 6.497 17.466 -3.571 1.00 80.19 117 PRO A O 1
ATOM 912 N N . ASP A 1 118 ? 5.182 19.220 -4.059 1.00 80.94 118 ASP A N 1
ATOM 913 C CA . ASP A 1 118 ? 5.231 19.045 -5.522 1.00 80.94 118 ASP A CA 1
ATOM 914 C C . ASP A 1 118 ? 6.665 18.978 -6.075 1.00 80.94 118 ASP A C 1
ATOM 916 O O . ASP A 1 118 ? 6.932 18.270 -7.046 1.00 80.94 118 ASP A O 1
ATOM 920 N N . TRP A 1 119 ? 7.608 19.673 -5.435 1.00 76.81 119 TRP A N 1
ATOM 921 C CA . TRP A 1 119 ? 9.020 19.656 -5.818 1.00 76.81 119 TRP A CA 1
ATOM 922 C C . TRP A 1 119 ? 9.688 18.285 -5.599 1.00 76.81 119 TRP A C 1
ATOM 924 O O . TRP A 1 119 ? 10.569 17.917 -6.370 1.00 76.81 119 TRP A O 1
ATOM 934 N N . LEU A 1 120 ? 9.223 17.473 -4.637 1.00 74.50 120 LEU A N 1
ATOM 935 C CA . LEU A 1 120 ? 9.691 16.087 -4.452 1.00 74.50 120 LEU A CA 1
ATOM 936 C C . LEU A 1 120 ? 9.204 15.154 -5.563 1.00 74.50 120 LEU A C 1
ATOM 938 O O . LEU A 1 120 ? 9.795 14.106 -5.814 1.00 74.50 120 LEU A O 1
ATOM 942 N N . GLN A 1 121 ? 8.101 15.509 -6.222 1.00 73.88 121 GLN A N 1
ATOM 943 C CA . GLN A 1 121 ? 7.557 14.726 -7.331 1.00 73.88 121 GLN A CA 1
ATOM 944 C C . GLN A 1 121 ? 8.300 14.992 -8.646 1.00 73.88 121 GLN A C 1
ATOM 946 O O . GLN A 1 121 ? 8.172 14.201 -9.585 1.00 73.88 121 GLN A O 1
ATOM 951 N N . ALA A 1 122 ? 9.066 16.087 -8.716 1.00 70.50 122 ALA A N 1
ATOM 952 C CA . ALA A 1 122 ? 9.760 16.537 -9.917 1.00 70.50 122 ALA A CA 1
ATOM 953 C C . ALA A 1 122 ? 11.104 15.831 -10.147 1.00 70.50 122 ALA A C 1
ATOM 955 O O . ALA A 1 122 ? 11.405 15.471 -11.287 1.00 70.50 122 ALA A O 1
ATOM 956 N N . CYS A 1 123 ? 11.875 15.605 -9.080 1.00 71.19 123 CYS A N 1
ATOM 957 C CA . CYS A 1 123 ? 13.254 15.129 -9.170 1.00 71.19 123 CYS A CA 1
ATOM 958 C C . CYS A 1 123 ? 13.563 14.057 -8.113 1.00 71.19 123 CYS A C 1
ATOM 960 O O . CYS A 1 123 ? 12.929 14.044 -7.054 1.00 71.19 123 CYS A O 1
ATOM 962 N N . PRO A 1 124 ? 14.531 13.164 -8.385 1.00 74.00 124 PRO A N 1
ATOM 963 C CA . PRO A 1 124 ? 15.056 12.255 -7.376 1.00 74.00 124 PRO A CA 1
ATOM 964 C C . PRO A 1 124 ? 15.787 13.018 -6.263 1.00 74.00 124 PRO A C 1
ATOM 966 O O . PRO A 1 124 ? 16.387 14.073 -6.489 1.00 74.00 124 PRO A O 1
ATOM 969 N N . LEU A 1 125 ? 15.762 12.454 -5.059 1.00 73.00 125 LEU A N 1
ATOM 970 C CA . LEU A 1 125 ? 16.619 12.869 -3.957 1.00 73.00 125 LEU A CA 1
ATOM 971 C C . LEU A 1 125 ? 17.892 12.046 -3.945 1.00 73.00 125 LEU A C 1
ATOM 973 O O . LEU A 1 125 ? 17.876 10.835 -4.171 1.00 73.00 125 LEU A O 1
ATOM 977 N N . ILE A 1 126 ? 18.987 12.700 -3.598 1.00 70.12 126 ILE A N 1
ATOM 978 C CA . ILE A 1 126 ? 20.269 12.056 -3.410 1.00 70.12 126 ILE A CA 1
ATOM 979 C C . ILE A 1 126 ? 20.700 12.231 -1.957 1.00 70.12 126 ILE A C 1
ATOM 981 O O . ILE A 1 126 ? 20.802 13.351 -1.470 1.00 70.12 126 ILE A O 1
ATOM 985 N N . GLU A 1 127 ? 20.937 11.129 -1.252 1.00 66.56 127 GLU A N 1
ATOM 986 C CA . GLU A 1 127 ? 21.477 11.169 0.110 1.00 66.56 127 GLU A CA 1
ATOM 987 C C . GLU A 1 127 ? 22.952 11.595 0.069 1.00 66.56 127 GLU A C 1
ATOM 989 O O . GLU A 1 127 ? 23.769 10.946 -0.596 1.00 66.56 127 GLU A O 1
ATOM 994 N N . GLU A 1 128 ? 23.286 12.681 0.773 1.00 61.38 128 GLU A N 1
ATOM 995 C CA . GLU A 1 128 ? 24.662 13.131 0.995 1.00 61.38 128 GLU A CA 1
ATOM 996 C C . GLU A 1 128 ? 25.161 12.613 2.354 1.00 61.38 128 GLU A C 1
ATOM 998 O O . GLU A 1 128 ? 24.371 12.425 3.277 1.00 61.38 128 GLU A O 1
ATOM 1003 N N . ARG A 1 129 ? 26.466 12.314 2.469 1.00 57.09 129 ARG A N 1
ATOM 1004 C CA . ARG A 1 129 ? 27.084 11.643 3.634 1.00 57.09 129 ARG A CA 1
ATOM 1005 C C . ARG A 1 129 ? 26.598 12.246 4.968 1.00 57.09 129 ARG A C 1
ATOM 1007 O O . ARG A 1 129 ? 27.070 13.302 5.354 1.00 57.09 129 ARG A O 1
ATOM 1014 N N . GLY A 1 130 ? 25.709 11.540 5.671 1.00 53.88 130 GLY A N 1
ATOM 1015 C CA . GLY A 1 130 ? 25.351 11.762 7.082 1.00 53.88 130 GLY A CA 1
ATOM 1016 C C . GLY A 1 130 ? 24.485 12.985 7.409 1.00 53.88 130 GLY A C 1
ATOM 1017 O O . GLY A 1 130 ? 23.759 12.940 8.402 1.00 53.88 130 GLY A O 1
ATOM 1018 N N . ASP A 1 131 ? 24.513 14.024 6.572 1.00 53.47 131 ASP A N 1
ATOM 1019 C CA . ASP A 1 131 ? 24.132 15.374 7.006 1.00 53.47 131 ASP A CA 1
ATOM 1020 C C . ASP A 1 131 ? 22.905 15.946 6.266 1.00 53.47 131 ASP A C 1
ATOM 1022 O O . ASP A 1 131 ? 22.366 16.973 6.676 1.00 53.47 131 ASP A O 1
ATOM 1026 N N . GLY A 1 132 ? 22.402 15.285 5.211 1.00 59.12 132 GLY A N 1
ATOM 1027 C CA . GLY A 1 132 ? 21.208 15.753 4.497 1.00 59.12 132 GLY A CA 1
ATOM 1028 C C . GLY A 1 132 ? 20.908 15.055 3.167 1.00 59.12 132 GLY A C 1
ATOM 1029 O O . GLY A 1 132 ? 21.585 14.115 2.750 1.00 59.12 132 GLY A O 1
ATOM 1030 N N . PHE A 1 133 ? 19.860 15.532 2.489 1.00 65.81 133 PHE A N 1
ATOM 1031 C CA . PHE A 1 133 ? 19.496 15.106 1.132 1.00 65.81 133 PHE A CA 1
ATOM 1032 C C . PHE A 1 133 ? 19.646 16.279 0.167 1.00 65.81 133 PHE A C 1
ATOM 1034 O O . PHE A 1 133 ? 19.164 17.375 0.450 1.00 65.81 133 PHE A O 1
ATOM 1041 N N . ARG A 1 134 ? 20.251 16.041 -0.996 1.00 67.31 134 ARG A N 1
ATOM 1042 C CA . ARG A 1 134 ? 20.314 17.006 -2.092 1.00 67.31 134 ARG A CA 1
ATOM 1043 C C . ARG A 1 134 ? 19.272 16.669 -3.150 1.00 67.31 134 ARG A C 1
ATOM 1045 O O . ARG A 1 134 ? 19.213 15.544 -3.646 1.00 67.31 134 ARG A O 1
ATOM 1052 N N . LEU A 1 135 ? 18.466 17.657 -3.520 1.00 66.19 135 LEU A N 1
ATOM 1053 C CA . LEU A 1 135 ? 17.604 17.584 -4.695 1.00 66.19 135 LEU A CA 1
ATOM 1054 C C . LEU A 1 135 ? 18.457 17.802 -5.951 1.00 66.19 135 LEU A C 1
ATOM 1056 O O . LEU A 1 135 ? 19.084 18.853 -6.093 1.00 66.19 135 LEU A O 1
ATOM 1060 N N . GLU A 1 136 ? 18.490 16.829 -6.860 1.00 62.72 136 GLU A N 1
ATOM 1061 C CA . GLU A 1 136 ? 19.188 16.985 -8.140 1.00 62.72 136 GLU A CA 1
ATOM 1062 C C . GLU A 1 136 ? 18.261 17.709 -9.130 1.00 62.72 136 GLU A C 1
ATOM 1064 O O . GLU A 1 136 ? 17.324 17.125 -9.677 1.00 62.72 136 GLU A O 1
ATOM 1069 N N . ASN A 1 137 ? 18.474 19.012 -9.331 1.00 57.06 137 ASN A N 1
ATOM 1070 C CA . ASN A 1 137 ? 17.748 19.769 -10.347 1.00 57.06 137 ASN A CA 1
ATOM 1071 C C . ASN A 1 137 ? 18.317 19.414 -11.725 1.00 57.06 137 ASN A C 1
ATOM 1073 O O . ASN A 1 137 ? 19.452 19.744 -12.049 1.00 57.06 137 ASN A O 1
ATOM 1077 N N . SER A 1 138 ? 17.521 18.735 -12.552 1.00 49.50 138 SER A N 1
ATOM 1078 C CA . SER A 1 138 ? 17.899 18.402 -13.936 1.00 49.50 138 SER A CA 1
ATOM 1079 C C . SER A 1 138 ? 17.642 19.538 -14.935 1.00 49.50 138 SER A C 1
ATOM 1081 O O . SER A 1 138 ? 17.849 19.357 -16.134 1.00 49.50 138 SER A O 1
ATOM 1083 N N . VAL A 1 139 ? 17.190 20.701 -14.461 1.00 42.81 139 VAL A N 1
ATOM 1084 C CA . VAL A 1 139 ? 16.829 21.842 -15.303 1.00 42.81 139 VAL A CA 1
ATOM 1085 C C . VAL A 1 139 ? 17.775 22.997 -14.976 1.00 42.81 139 VAL A C 1
ATOM 1087 O O . VAL A 1 139 ? 17.722 23.559 -13.889 1.00 42.81 139 VAL A O 1
ATOM 1090 N N . ASP A 1 140 ? 18.660 23.293 -15.927 1.00 39.75 140 ASP A N 1
ATOM 1091 C CA . ASP A 1 140 ? 19.383 24.561 -16.082 1.00 39.75 140 ASP A CA 1
ATOM 1092 C C . ASP A 1 140 ? 20.331 25.015 -14.960 1.00 39.75 140 ASP A C 1
ATOM 1094 O O . ASP A 1 140 ? 20.305 26.168 -14.546 1.00 39.75 140 ASP A O 1
ATOM 1098 N N . GLY A 1 141 ? 21.255 24.150 -14.529 1.00 41.12 141 GLY A N 1
ATOM 1099 C CA . GLY A 1 141 ? 22.489 24.596 -13.859 1.00 41.12 141 GLY A CA 1
ATOM 1100 C C . GLY A 1 141 ? 22.320 25.288 -12.499 1.00 41.12 141 GLY A C 1
ATOM 1101 O O . GLY A 1 141 ? 23.301 25.813 -11.977 1.00 41.12 141 GLY A O 1
ATOM 1102 N N . GLU A 1 142 ? 21.120 25.281 -11.916 1.00 43.84 142 GLU A N 1
ATOM 1103 C CA . GLU A 1 142 ? 20.913 25.726 -10.541 1.00 43.84 142 GLU A CA 1
ATOM 1104 C C . GLU A 1 142 ? 21.500 24.710 -9.556 1.00 43.84 142 GLU A C 1
ATOM 1106 O O . GLU A 1 142 ? 21.301 23.498 -9.687 1.00 43.84 142 GLU A O 1
ATOM 1111 N N . GLU A 1 143 ? 22.231 25.212 -8.557 1.00 52.44 143 GLU A N 1
ATOM 1112 C CA . GLU A 1 143 ? 22.779 24.393 -7.478 1.00 52.44 143 GLU A CA 1
ATOM 1113 C C . GLU A 1 143 ? 21.655 23.604 -6.787 1.00 52.44 143 GLU A C 1
ATOM 1115 O O . GLU A 1 143 ? 20.576 24.125 -6.494 1.00 52.44 143 GLU A O 1
ATOM 1120 N N . GLY A 1 144 ? 21.896 22.310 -6.557 1.00 61.16 144 GLY A N 1
ATOM 1121 C CA . GLY A 1 144 ? 20.926 21.438 -5.902 1.00 61.16 144 GLY A CA 1
ATOM 1122 C C . GLY A 1 144 ? 20.521 21.980 -4.529 1.00 61.16 144 GLY A C 1
ATOM 1123 O O . GLY A 1 144 ? 21.355 22.454 -3.761 1.00 61.16 144 GLY A O 1
ATOM 1124 N N . ARG A 1 145 ? 19.232 21.887 -4.197 1.00 72.25 145 ARG A N 1
ATOM 1125 C CA . ARG A 1 145 ? 18.715 22.333 -2.897 1.00 72.25 145 ARG A CA 1
ATOM 1126 C C . ARG A 1 145 ? 19.053 21.304 -1.819 1.00 72.25 145 ARG A C 1
ATOM 1128 O O . ARG A 1 145 ? 18.636 20.149 -1.933 1.00 72.25 145 ARG A O 1
ATOM 1135 N N . LEU A 1 146 ? 19.751 21.731 -0.766 1.00 71.62 146 LEU A N 1
ATOM 1136 C CA . LEU A 1 146 ? 19.932 20.932 0.446 1.00 71.62 146 LEU A CA 1
ATOM 1137 C C . LEU A 1 146 ? 18.630 20.912 1.260 1.00 71.62 146 LEU A C 1
ATOM 1139 O O . LEU A 1 146 ? 17.978 21.942 1.445 1.00 71.62 146 LEU A O 1
ATOM 1143 N N . ILE A 1 147 ? 18.244 19.727 1.724 1.00 71.75 147 ILE A N 1
ATOM 1144 C CA . ILE A 1 147 ? 17.085 19.506 2.588 1.00 71.75 147 ILE A CA 1
ATOM 1145 C C . ILE A 1 147 ? 17.605 19.231 3.993 1.00 71.75 147 ILE A C 1
ATOM 1147 O O . ILE A 1 147 ? 18.141 18.157 4.272 1.00 71.75 147 ILE A O 1
ATOM 1151 N N . GLU A 1 148 ? 17.407 20.210 4.869 1.00 72.50 148 GLU A N 1
ATOM 1152 C CA . GLU A 1 148 ? 17.754 20.128 6.286 1.00 72.50 148 GLU A CA 1
ATOM 1153 C C . GLU A 1 148 ? 16.953 19.032 7.003 1.00 72.50 148 GLU A C 1
ATOM 1155 O O . GLU A 1 148 ? 15.813 18.714 6.640 1.00 72.50 148 GLU A O 1
ATOM 1160 N N . MET A 1 149 ? 17.511 18.495 8.091 1.00 69.19 149 MET A N 1
ATOM 1161 C CA . MET A 1 149 ? 16.915 17.373 8.825 1.00 69.19 149 MET A CA 1
ATOM 1162 C C . MET A 1 149 ? 15.502 17.677 9.360 1.00 69.19 149 MET A C 1
ATOM 1164 O O . MET A 1 149 ? 14.640 16.798 9.377 1.00 69.19 149 MET A O 1
ATOM 1168 N N . ASP A 1 150 ? 15.214 18.922 9.743 1.00 72.06 150 ASP A N 1
ATOM 1169 C CA . ASP A 1 150 ? 13.881 19.330 10.206 1.00 72.06 150 ASP A CA 1
ATOM 1170 C C . ASP A 1 150 ? 12.836 19.341 9.082 1.00 72.06 150 ASP A C 1
ATOM 1172 O O . ASP A 1 150 ? 11.677 18.961 9.289 1.00 72.06 150 ASP A O 1
ATOM 1176 N N . GLU A 1 151 ? 13.223 19.768 7.878 1.00 73.94 151 GLU A N 1
ATOM 1177 C CA . GLU A 1 151 ? 12.362 19.674 6.698 1.00 73.94 151 GLU A CA 1
ATOM 1178 C C . GLU A 1 151 ? 12.159 18.207 6.307 1.00 73.94 151 GLU A C 1
ATOM 1180 O O . GLU A 1 151 ? 11.030 17.782 6.045 1.00 73.94 151 GLU A O 1
ATOM 1185 N N . TRP A 1 152 ? 13.220 17.404 6.382 1.00 74.06 152 TRP A N 1
ATOM 1186 C CA . TRP A 1 152 ? 13.155 15.968 6.147 1.00 74.06 152 TRP A CA 1
ATOM 1187 C C . TRP A 1 152 ? 12.199 15.251 7.107 1.00 74.06 152 TRP A C 1
ATOM 1189 O O . TRP A 1 152 ? 11.321 14.505 6.668 1.00 74.06 152 TRP A O 1
ATOM 1199 N N . LYS A 1 153 ? 12.271 15.542 8.413 1.00 69.81 153 LYS A N 1
ATOM 1200 C CA . LYS A 1 153 ? 11.336 15.011 9.420 1.00 69.81 153 LYS A CA 1
ATOM 1201 C C . LYS A 1 153 ? 9.877 15.343 9.076 1.00 69.81 153 LYS A C 1
ATOM 1203 O O . LYS A 1 153 ? 9.005 14.481 9.215 1.00 69.81 153 LYS A O 1
ATOM 1208 N N . LYS A 1 154 ? 9.589 16.552 8.572 1.00 72.94 154 LYS A N 1
ATOM 1209 C CA . LYS A 1 154 ? 8.234 16.941 8.124 1.00 72.94 154 LYS A CA 1
ATOM 1210 C C . LYS A 1 154 ? 7.771 16.126 6.911 1.00 72.94 154 LYS A C 1
ATOM 1212 O O . LYS A 1 154 ? 6.610 15.719 6.868 1.00 72.94 154 LYS A O 1
ATOM 1217 N N . ILE A 1 155 ? 8.661 15.856 5.955 1.00 71.50 155 ILE A N 1
ATOM 1218 C CA . ILE A 1 155 ? 8.373 15.025 4.773 1.00 71.50 155 ILE A CA 1
ATOM 1219 C C . ILE A 1 155 ? 8.069 13.580 5.189 1.00 71.50 155 ILE A C 1
ATOM 1221 O O . ILE A 1 155 ? 7.036 13.032 4.794 1.00 71.50 155 ILE A O 1
ATOM 1225 N N . LEU A 1 156 ? 8.909 12.988 6.045 1.00 66.62 156 LEU A N 1
ATOM 1226 C CA . LEU A 1 156 ? 8.687 11.646 6.593 1.00 66.62 156 LEU A CA 1
ATOM 1227 C C . LEU A 1 156 ? 7.356 11.559 7.350 1.00 66.62 156 LEU A C 1
ATOM 1229 O O . LEU A 1 156 ? 6.616 10.584 7.202 1.00 66.62 156 LEU A O 1
ATOM 1233 N N . HIS A 1 157 ? 7.000 12.607 8.097 1.00 66.62 157 HIS A N 1
ATOM 1234 C CA . HIS A 1 157 ? 5.720 12.676 8.795 1.00 66.62 157 HIS A CA 1
ATOM 1235 C C . HIS A 1 157 ? 4.518 12.664 7.836 1.00 66.62 157 HIS A C 1
ATOM 1237 O O . HIS A 1 157 ? 3.525 11.995 8.122 1.00 66.62 157 HIS A O 1
ATOM 1243 N N . ILE A 1 158 ? 4.589 13.361 6.694 1.00 64.25 158 ILE A N 1
ATOM 1244 C CA . ILE A 1 158 ? 3.527 13.338 5.671 1.00 64.25 158 ILE A CA 1
ATOM 1245 C C . ILE A 1 158 ? 3.408 11.939 5.066 1.00 64.25 158 ILE A C 1
ATOM 1247 O O . ILE A 1 158 ? 2.316 11.366 5.041 1.00 64.25 158 ILE A O 1
ATOM 1251 N N . ALA A 1 159 ? 4.534 11.376 4.630 1.00 56.62 159 ALA A N 1
ATOM 1252 C CA . ALA A 1 159 ? 4.563 10.093 3.948 1.00 56.62 159 ALA A CA 1
ATOM 1253 C C . ALA A 1 159 ? 4.218 8.905 4.870 1.00 56.62 159 ALA A C 1
ATOM 1255 O O . ALA A 1 159 ? 3.814 7.852 4.391 1.00 56.62 159 ALA A O 1
ATOM 1256 N N . SER A 1 160 ? 4.393 9.031 6.193 1.00 54.59 160 SER A N 1
ATOM 1257 C CA . SER A 1 160 ? 4.724 7.871 7.049 1.00 54.59 160 SER A CA 1
ATOM 1258 C C . SER A 1 160 ? 5.923 7.074 6.520 1.00 54.59 160 SER A C 1
ATOM 1260 O O . SER A 1 160 ? 6.088 5.898 6.849 1.00 54.59 160 SER A O 1
ATOM 1262 N N . ALA A 1 161 ? 6.762 7.696 5.691 1.00 42.78 161 ALA A N 1
ATOM 1263 C CA . ALA A 1 161 ? 7.971 7.070 5.204 1.00 42.78 161 ALA A CA 1
ATOM 1264 C C . ALA A 1 161 ? 8.955 6.979 6.367 1.00 42.78 161 ALA A C 1
ATOM 1266 O O . ALA A 1 161 ? 9.061 7.886 7.192 1.00 42.78 161 ALA A O 1
ATOM 1267 N N . ARG A 1 162 ? 9.692 5.875 6.424 1.00 38.56 162 ARG A N 1
ATOM 1268 C CA . ARG A 1 162 ? 10.888 5.765 7.249 1.00 38.56 162 ARG A CA 1
ATOM 1269 C C . ARG A 1 162 ? 12.066 5.854 6.297 1.00 38.56 162 ARG A C 1
ATOM 1271 O O . ARG A 1 162 ? 12.216 4.978 5.453 1.00 38.56 162 ARG A O 1
ATOM 1278 N N . ALA A 1 163 ? 12.901 6.874 6.458 1.00 35.91 163 ALA A N 1
ATOM 1279 C CA . ALA A 1 163 ? 14.284 6.764 6.029 1.00 35.91 163 ALA A CA 1
ATOM 1280 C C . ALA A 1 163 ? 14.936 5.769 6.991 1.00 35.91 163 ALA A C 1
ATOM 1282 O O . ALA A 1 163 ? 15.066 6.060 8.180 1.00 35.91 163 ALA A O 1
ATOM 1283 N N . LEU A 1 164 ? 15.236 4.555 6.538 1.00 31.22 164 LEU A N 1
ATOM 1284 C CA . LEU A 1 164 ? 16.092 3.677 7.325 1.00 31.22 164 LEU A CA 1
ATOM 1285 C C . LEU A 1 164 ? 17.537 4.154 7.136 1.00 31.22 164 LEU A C 1
ATOM 1287 O O . LEU A 1 164 ? 18.051 4.043 6.015 1.00 31.22 164 LEU A O 1
ATOM 1291 N N . PRO A 1 165 ? 18.212 4.656 8.188 1.00 27.56 165 PRO A N 1
ATOM 1292 C CA . PRO A 1 165 ? 19.661 4.666 8.172 1.00 27.56 165 PRO A CA 1
ATOM 1293 C C . PRO A 1 165 ? 20.172 3.224 8.065 1.00 27.56 165 PRO A C 1
ATOM 1295 O O . PRO A 1 165 ? 19.498 2.255 8.424 1.00 27.56 165 PRO A O 1
ATOM 1298 N N . HIS A 1 166 ? 21.362 3.112 7.493 1.00 28.16 166 HIS A N 1
ATOM 1299 C CA . HIS A 1 166 ? 22.102 1.881 7.258 1.00 28.16 166 HIS A CA 1
ATOM 1300 C C . HIS A 1 166 ? 22.173 1.000 8.529 1.00 28.16 166 HIS A C 1
ATOM 1302 O O . HIS A 1 166 ? 22.447 1.503 9.612 1.00 28.16 166 HIS A O 1
ATOM 1308 N N . GLN A 1 167 ? 21.989 -0.312 8.347 1.00 28.44 167 GLN A N 1
ATOM 1309 C CA . GLN A 1 167 ? 22.184 -1.410 9.310 1.00 28.44 167 GLN A CA 1
ATOM 1310 C C . GLN A 1 167 ? 21.222 -1.517 10.507 1.00 28.44 167 GLN A C 1
ATOM 1312 O O . GLN A 1 167 ? 21.402 -0.906 11.553 1.00 28.44 167 GLN A O 1
ATOM 1317 N N . VAL A 1 168 ? 20.318 -2.493 10.415 1.00 25.97 168 VAL A N 1
ATOM 1318 C CA . VAL A 1 168 ? 20.361 -3.610 11.366 1.00 25.97 168 VAL A CA 1
ATOM 1319 C C . VAL A 1 168 ? 20.411 -4.873 10.515 1.00 25.97 168 VAL A C 1
ATOM 1321 O O . VAL A 1 168 ? 19.433 -5.222 9.858 1.00 25.97 168 VAL A O 1
ATOM 1324 N N . GLU A 1 169 ? 21.580 -5.511 10.469 1.00 27.95 169 GLU A N 1
ATOM 1325 C CA . GLU A 1 169 ? 21.680 -6.922 10.110 1.00 27.95 169 GLU A CA 1
ATOM 1326 C C . GLU A 1 169 ? 20.870 -7.719 11.140 1.00 27.95 169 GLU A C 1
ATOM 1328 O O . GLU A 1 169 ? 21.376 -8.099 12.194 1.00 27.95 169 GLU A O 1
ATOM 1333 N N . GLU A 1 170 ? 19.601 -7.994 10.852 1.00 25.70 170 GLU A N 1
ATOM 1334 C CA . GLU A 1 170 ? 19.052 -9.271 11.288 1.00 25.70 170 GLU A CA 1
ATOM 1335 C C . GLU A 1 170 ? 19.587 -10.310 10.310 1.00 25.70 170 GLU A C 1
ATOM 1337 O O . GLU A 1 170 ? 19.180 -10.377 9.148 1.00 25.70 170 GLU A O 1
ATOM 1342 N N . GLN A 1 171 ? 20.579 -11.069 10.777 1.00 23.97 171 GLN A N 1
ATOM 1343 C CA . GLN A 1 171 ? 21.160 -12.185 10.049 1.00 23.97 171 GLN A CA 1
ATOM 1344 C C . GLN A 1 171 ? 20.051 -13.050 9.426 1.00 23.97 171 GLN A C 1
ATOM 1346 O O . GLN A 1 171 ? 19.273 -13.691 10.129 1.00 23.97 171 GLN A O 1
ATOM 1351 N N . GLY A 1 172 ? 20.010 -13.091 8.092 1.00 27.11 172 GLY A N 1
ATOM 1352 C CA . GLY A 1 172 ? 19.393 -14.195 7.359 1.00 27.11 172 GLY A CA 1
ATOM 1353 C C . GLY A 1 172 ? 17.963 -14.029 6.836 1.00 27.11 172 GLY A C 1
ATOM 1354 O O . GLY A 1 172 ? 17.367 -15.048 6.493 1.00 27.11 172 GLY A O 1
ATOM 1355 N N . SER A 1 173 ? 17.395 -12.824 6.691 1.00 29.69 173 SER A N 1
ATOM 1356 C CA . SER A 1 173 ? 16.138 -12.692 5.928 1.00 29.69 173 SER A CA 1
ATOM 1357 C C . SER A 1 173 ? 16.166 -11.561 4.897 1.00 29.69 173 SER A C 1
ATOM 1359 O O . SER A 1 173 ? 16.301 -10.386 5.223 1.00 29.69 173 SER A O 1
ATOM 1361 N N . ALA A 1 174 ? 15.967 -11.921 3.629 1.00 29.80 174 ALA A N 1
ATOM 1362 C CA . ALA A 1 174 ? 15.786 -11.013 2.496 1.00 29.80 174 ALA A CA 1
ATOM 1363 C C . ALA A 1 174 ? 14.424 -10.265 2.535 1.00 29.80 174 ALA A C 1
ATOM 1365 O O . ALA A 1 174 ? 13.761 -10.117 1.511 1.00 29.80 174 ALA A O 1
ATOM 1366 N N . SER A 1 175 ? 13.941 -9.853 3.718 1.00 35.06 175 SER A N 1
ATOM 1367 C CA . SER A 1 175 ? 12.533 -9.470 3.941 1.00 35.06 175 SER A CA 1
ATOM 1368 C C . SER A 1 175 ? 12.267 -7.982 4.199 1.00 35.06 175 SER A C 1
ATOM 1370 O O . SER A 1 175 ? 11.107 -7.608 4.383 1.00 35.06 175 SER A O 1
ATOM 1372 N N . GLY A 1 176 ? 13.280 -7.109 4.131 1.00 37.81 176 GLY A N 1
ATOM 1373 C CA . GLY A 1 176 ? 13.109 -5.668 4.383 1.00 37.81 176 GLY A CA 1
ATOM 1374 C C . GLY A 1 176 ? 11.992 -5.035 3.539 1.00 37.81 176 GLY A C 1
ATOM 1375 O O . GLY A 1 176 ? 11.114 -4.364 4.077 1.00 37.81 176 GLY A O 1
ATOM 1376 N N . PHE A 1 177 ? 11.952 -5.347 2.236 1.00 39.94 177 PHE A N 1
ATOM 1377 C CA . PHE A 1 177 ? 10.919 -4.868 1.302 1.00 39.94 177 PHE A CA 1
ATOM 1378 C C . PHE A 1 177 ? 9.518 -5.409 1.581 1.00 39.94 177 PHE A C 1
ATOM 1380 O O . PHE A 1 177 ? 8.518 -4.714 1.409 1.00 39.94 177 PHE A O 1
ATOM 1387 N N . THR A 1 178 ? 9.464 -6.647 2.060 1.00 35.94 178 THR A N 1
ATOM 1388 C CA . THR A 1 178 ? 8.224 -7.340 2.389 1.00 35.94 178 THR A CA 1
ATOM 1389 C C . THR A 1 178 ? 7.611 -6.713 3.642 1.00 35.94 178 THR A C 1
ATOM 1391 O O . THR A 1 178 ? 6.447 -6.362 3.613 1.00 35.94 178 THR A O 1
ATOM 1394 N N . GLY A 1 179 ? 8.375 -6.427 4.702 1.00 36.84 179 GLY A N 1
ATOM 1395 C CA . GLY A 1 179 ? 7.826 -5.820 5.928 1.00 36.84 179 GLY A CA 1
ATOM 1396 C C . GLY A 1 179 ? 7.198 -4.424 5.748 1.00 36.84 179 GLY A C 1
ATOM 1397 O O . GLY A 1 179 ? 6.189 -4.124 6.379 1.00 36.84 179 GLY A O 1
ATOM 1398 N N . MET A 1 180 ? 7.739 -3.578 4.858 1.00 43.16 180 MET A N 1
ATOM 1399 C CA . MET A 1 180 ? 7.369 -2.151 4.754 1.00 43.16 180 MET A CA 1
ATOM 1400 C C . MET A 1 180 ? 6.054 -1.865 4.012 1.00 43.16 180 MET A C 1
ATOM 1402 O O . MET A 1 180 ? 5.272 -1.022 4.447 1.00 43.16 180 MET A O 1
ATOM 1406 N N . LEU A 1 181 ? 5.762 -2.584 2.926 1.00 44.94 181 LEU A N 1
ATOM 1407 C CA . LEU A 1 181 ? 4.475 -2.471 2.210 1.00 44.94 181 LEU A CA 1
ATOM 1408 C C . LEU A 1 181 ? 3.302 -3.090 2.979 1.00 44.94 181 LEU A C 1
ATOM 1410 O O . LEU A 1 181 ? 2.137 -2.879 2.642 1.00 44.94 181 LEU A O 1
ATOM 1414 N N . LEU A 1 182 ? 3.628 -3.880 3.997 1.00 43.62 182 LEU A N 1
ATOM 1415 C CA . LEU A 1 182 ? 2.692 -4.635 4.813 1.00 43.62 182 LEU A CA 1
ATOM 1416 C C . LEU A 1 182 ? 2.220 -3.856 6.046 1.00 43.62 182 LEU A C 1
ATOM 1418 O O . LEU A 1 182 ? 1.180 -4.174 6.624 1.00 43.62 182 LEU A O 1
ATOM 1422 N N . SER A 1 183 ? 2.897 -2.761 6.379 1.00 46.31 183 SER A N 1
ATOM 1423 C CA . SER A 1 183 ? 2.289 -1.680 7.137 1.00 46.31 183 SER A CA 1
ATOM 1424 C C . SER A 1 183 ? 1.251 -1.005 6.237 1.00 46.31 183 SER A C 1
ATOM 1426 O O . SER A 1 183 ? 1.579 -0.173 5.391 1.00 46.31 183 SER A O 1
ATOM 1428 N N . LEU A 1 184 ? -0.029 -1.357 6.399 1.00 53.84 184 LEU A N 1
ATOM 1429 C CA . LEU A 1 184 ? -1.133 -0.523 5.918 1.00 53.84 184 LEU A CA 1
ATOM 1430 C C . LEU A 1 184 ? -1.128 0.789 6.716 1.00 53.84 184 LEU A C 1
ATOM 1432 O O . LEU A 1 184 ? -1.985 1.010 7.570 1.00 53.84 184 LEU A O 1
ATOM 1436 N N . SER A 1 185 ? -0.130 1.645 6.489 1.00 57.06 185 SER A N 1
ATOM 1437 C CA . SER A 1 185 ? -0.182 3.012 6.974 1.00 57.06 185 SER A CA 1
ATOM 1438 C C . SER A 1 185 ? -1.335 3.696 6.259 1.00 57.06 185 SER A C 1
ATOM 1440 O O . SER A 1 185 ? -1.427 3.710 5.030 1.00 57.06 185 SER A O 1
ATOM 1442 N N . PHE A 1 186 ? -2.229 4.296 7.030 1.00 65.12 186 PHE A N 1
ATOM 1443 C CA . PHE A 1 186 ? -3.360 5.049 6.508 1.00 65.12 186 PHE A CA 1
ATOM 1444 C C . PHE A 1 18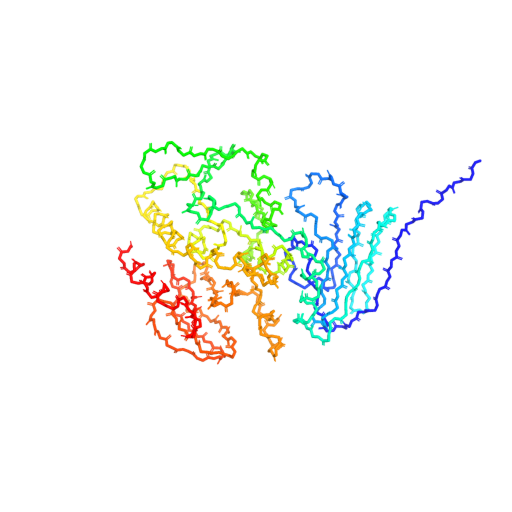6 ? -2.952 6.493 6.186 1.00 65.12 186 PHE A C 1
ATOM 1446 O O . PHE A 1 186 ? -3.793 7.389 6.192 1.00 65.12 186 PHE A O 1
ATOM 1453 N N . SER A 1 187 ? -1.661 6.736 5.932 1.00 62.84 187 SER A N 1
ATOM 1454 C CA . SER A 1 187 ? -1.137 7.983 5.369 1.00 62.84 187 SER A CA 1
ATOM 1455 C C . SER A 1 187 ? -1.268 8.067 3.857 1.00 62.84 187 SER A C 1
ATOM 1457 O O . SER A 1 187 ? -1.049 9.140 3.302 1.00 62.84 187 SER A O 1
ATOM 1459 N N . GLY A 1 188 ? -1.574 6.946 3.200 1.00 62.44 188 GLY A N 1
ATOM 1460 C CA . GLY A 1 188 ? -1.707 6.840 1.752 1.00 62.44 188 GLY A CA 1
ATOM 1461 C C . GLY A 1 188 ? -0.397 6.578 1.012 1.00 62.44 188 GLY A C 1
ATOM 1462 O O . GLY A 1 188 ? -0.439 5.983 -0.055 1.00 62.44 188 GLY A O 1
ATOM 1463 N N . TYR A 1 189 ? 0.761 6.956 1.555 1.00 65.81 189 TYR A N 1
ATOM 1464 C CA . TYR A 1 189 ? 2.046 6.866 0.842 1.00 65.81 189 TYR A CA 1
ATOM 1465 C C . TYR A 1 189 ? 2.856 5.616 1.171 1.00 65.81 189 TYR A C 1
ATOM 1467 O O . TYR A 1 189 ? 3.785 5.285 0.437 1.00 65.81 189 TYR A O 1
ATOM 1475 N N . GLY A 1 190 ? 2.490 4.912 2.243 1.00 58.00 190 GLY A N 1
ATOM 1476 C CA . GLY A 1 190 ? 3.229 3.754 2.715 1.00 58.00 190 GLY A CA 1
ATOM 1477 C C . GLY A 1 190 ? 4.683 4.089 3.039 1.00 58.00 190 GLY A C 1
ATOM 1478 O O . GLY A 1 190 ? 5.086 5.236 3.234 1.00 58.00 190 GLY A O 1
ATOM 1479 N N . GLN A 1 191 ? 5.483 3.042 3.110 1.00 50.53 191 GLN A N 1
ATOM 1480 C CA . GLN A 1 191 ? 6.866 3.124 3.504 1.00 50.53 191 GLN A CA 1
ATOM 1481 C C . GLN A 1 191 ? 7.742 2.880 2.264 1.00 50.53 191 GLN A C 1
ATOM 1483 O O . GLN A 1 191 ? 7.813 1.765 1.753 1.00 50.53 191 GLN A O 1
ATOM 1488 N N . VAL A 1 192 ? 8.415 3.926 1.773 1.00 46.94 192 VAL A N 1
ATOM 1489 C CA . VAL A 1 192 ? 9.373 3.809 0.664 1.00 46.94 192 VAL A CA 1
ATOM 1490 C C . VAL A 1 192 ? 10.744 3.472 1.227 1.00 46.94 192 VAL A C 1
ATOM 1492 O O . VAL A 1 192 ? 11.389 4.308 1.856 1.00 46.94 192 VAL A O 1
ATOM 1495 N N . LEU A 1 193 ? 11.161 2.220 1.049 1.00 44.31 193 LEU A N 1
ATOM 1496 C CA . LEU A 1 193 ? 12.544 1.829 1.293 1.00 44.31 193 LEU A CA 1
ATOM 1497 C C . LEU A 1 193 ? 13.433 2.504 0.269 1.00 44.31 193 LEU A C 1
ATOM 1499 O O . LEU A 1 193 ? 13.002 2.741 -0.853 1.00 44.31 193 LEU A O 1
ATOM 1503 N N . VAL A 1 194 ? 14.673 2.749 0.666 1.00 46.19 194 VAL A N 1
ATOM 1504 C CA . VAL A 1 194 ? 15.784 3.024 -0.239 1.00 46.19 194 VAL A CA 1
ATOM 1505 C C . VAL A 1 194 ? 16.468 1.677 -0.442 1.00 46.19 194 VAL A C 1
ATOM 1507 O O . VAL A 1 194 ? 17.359 1.347 0.345 1.00 46.19 194 VAL A O 1
ATOM 1510 N N . PRO A 1 195 ? 15.988 0.810 -1.352 1.00 43.78 195 PRO A N 1
ATOM 1511 C CA . PRO A 1 195 ? 16.641 -0.463 -1.561 1.00 43.78 195 PRO A CA 1
ATOM 1512 C C . PRO A 1 195 ? 17.911 -0.188 -2.375 1.00 43.78 195 PRO A C 1
ATOM 1514 O O . PRO A 1 195 ? 17.998 0.805 -3.101 1.00 43.78 195 PRO A O 1
ATOM 1517 N N . ASP A 1 196 ? 18.866 -1.109 -2.360 1.00 46.94 196 ASP A N 1
ATOM 1518 C CA . ASP A 1 196 ? 19.941 -1.091 -3.362 1.00 46.94 196 ASP A CA 1
ATOM 1519 C C . ASP A 1 196 ? 19.383 -1.231 -4.801 1.00 46.94 196 ASP A C 1
ATOM 1521 O O . ASP A 1 196 ? 20.043 -0.887 -5.782 1.00 46.94 196 ASP A O 1
ATOM 1525 N N . SER A 1 197 ? 18.112 -1.640 -4.933 1.00 62.03 197 SER A N 1
ATOM 1526 C CA . SER A 1 197 ? 17.331 -1.613 -6.171 1.00 62.03 197 SER A CA 1
ATOM 1527 C C . SER A 1 197 ? 16.785 -0.211 -6.484 1.00 62.03 197 SER A C 1
ATOM 1529 O O . SER A 1 197 ? 15.679 0.171 -6.089 1.00 62.03 197 SER A O 1
ATOM 1531 N N . LEU A 1 198 ? 17.542 0.533 -7.294 1.00 65.88 198 LEU A N 1
ATOM 1532 C CA . LEU A 1 198 ? 17.127 1.806 -7.902 1.00 65.88 198 LEU A CA 1
ATOM 1533 C C . LEU A 1 198 ? 15.860 1.683 -8.762 1.00 65.88 198 LEU A C 1
ATOM 1535 O O . LEU A 1 198 ? 15.206 2.680 -9.050 1.00 65.88 198 LEU A O 1
ATOM 1539 N N . GLU A 1 199 ? 15.497 0.484 -9.199 1.00 67.50 199 GLU A N 1
ATOM 1540 C CA . GLU A 1 199 ? 14.356 0.264 -10.091 1.00 67.50 199 GLU A CA 1
ATOM 1541 C C . GLU A 1 199 ? 13.025 0.513 -9.398 1.00 67.50 199 GLU A C 1
ATOM 1543 O O . GLU A 1 199 ? 12.142 1.138 -9.974 1.00 67.50 199 GLU A O 1
ATOM 1548 N N . LEU A 1 200 ? 12.887 0.079 -8.145 1.00 73.25 200 LEU A N 1
ATOM 1549 C CA . LEU A 1 200 ? 11.659 0.278 -7.376 1.00 73.25 200 LEU A CA 1
ATOM 1550 C C . LEU A 1 200 ? 11.479 1.743 -6.973 1.00 73.25 200 LEU A C 1
ATOM 1552 O O . LEU A 1 200 ? 10.346 2.205 -6.870 1.00 73.25 200 LEU A O 1
ATOM 1556 N N . ALA A 1 201 ? 12.579 2.489 -6.826 1.00 75.06 201 ALA A N 1
ATOM 1557 C CA . ALA A 1 201 ? 12.545 3.923 -6.548 1.00 75.06 201 ALA A CA 1
ATOM 1558 C C . ALA A 1 201 ? 11.892 4.731 -7.686 1.00 75.06 201 ALA A C 1
ATOM 1560 O O . ALA A 1 201 ? 11.292 5.774 -7.440 1.00 75.06 201 ALA A O 1
ATOM 1561 N N . ALA A 1 202 ? 11.950 4.255 -8.937 1.00 80.69 202 ALA A N 1
ATOM 1562 C CA . ALA A 1 202 ? 11.235 4.899 -10.043 1.00 80.69 202 ALA A CA 1
ATOM 1563 C C . ALA A 1 202 ? 9.708 4.730 -9.935 1.00 80.69 202 ALA A C 1
ATOM 1565 O O . ALA A 1 202 ? 8.953 5.593 -10.386 1.00 80.69 202 ALA A O 1
ATOM 1566 N N . PHE A 1 203 ? 9.259 3.640 -9.306 1.00 83.31 203 PHE A N 1
ATOM 1567 C CA . PHE A 1 203 ? 7.853 3.276 -9.130 1.00 83.31 203 PHE A CA 1
ATOM 1568 C C . PHE A 1 203 ? 7.408 3.377 -7.663 1.00 83.31 203 PHE A C 1
ATOM 1570 O O . PHE A 1 203 ? 6.627 2.558 -7.167 1.00 83.31 203 PHE A O 1
ATOM 1577 N N . SER A 1 204 ? 7.899 4.404 -6.973 1.00 78.31 204 SER A N 1
ATOM 1578 C CA . SER A 1 204 ? 7.490 4.784 -5.625 1.00 78.31 204 SER A CA 1
ATOM 1579 C C . SER A 1 204 ? 7.002 6.244 -5.594 1.00 78.31 204 SER A C 1
ATOM 1581 O O . SER A 1 204 ? 7.260 7.017 -6.522 1.00 78.31 204 SER A O 1
ATOM 1583 N N . PRO A 1 205 ? 6.305 6.669 -4.524 1.00 78.50 205 PRO A N 1
ATOM 1584 C CA . PRO A 1 205 ? 5.936 8.073 -4.326 1.00 78.50 205 PRO A CA 1
ATOM 1585 C C . PRO A 1 205 ? 7.112 9.024 -4.070 1.00 78.50 205 PRO A C 1
ATOM 1587 O O . PRO A 1 205 ? 6.921 10.239 -4.103 1.00 78.50 205 PRO A O 1
ATOM 1590 N N . LEU A 1 206 ? 8.291 8.483 -3.752 1.00 76.75 206 LEU A N 1
ATOM 1591 C CA . LEU A 1 206 ? 9.497 9.241 -3.443 1.00 76.75 206 LEU A CA 1
ATOM 1592 C C . LEU A 1 206 ? 10.724 8.483 -3.949 1.00 76.75 206 LEU A C 1
ATOM 1594 O O . LEU A 1 206 ? 10.960 7.348 -3.539 1.00 76.75 206 LEU A O 1
ATOM 1598 N N . HIS A 1 207 ? 11.523 9.110 -4.803 1.00 77.19 207 HIS A N 1
ATOM 1599 C CA . HIS A 1 207 ? 12.779 8.530 -5.269 1.00 77.19 207 HIS A CA 1
ATOM 1600 C C . HIS A 1 207 ? 13.932 9.044 -4.416 1.00 77.19 207 HIS A C 1
ATOM 1602 O O . HIS A 1 207 ? 14.138 10.252 -4.325 1.00 77.19 207 HIS A O 1
ATOM 1608 N N . ILE A 1 208 ? 14.654 8.131 -3.770 1.00 72.06 208 ILE A N 1
ATOM 1609 C CA . ILE A 1 208 ? 15.868 8.433 -3.013 1.00 72.06 208 ILE A CA 1
ATOM 1610 C C . ILE A 1 208 ? 16.959 7.498 -3.522 1.00 72.06 208 ILE A C 1
ATOM 1612 O O . ILE A 1 208 ? 16.768 6.283 -3.567 1.00 72.06 208 ILE A O 1
ATOM 1616 N N . SER A 1 209 ? 18.107 8.057 -3.876 1.00 66.56 209 SER A N 1
ATOM 1617 C CA . SER A 1 209 ? 19.310 7.328 -4.261 1.00 66.56 209 SER A CA 1
ATOM 1618 C C . SER A 1 209 ? 20.430 7.623 -3.268 1.00 66.56 209 SER A C 1
ATOM 1620 O O . SER A 1 209 ? 20.674 8.778 -2.928 1.00 66.56 209 SER A O 1
ATOM 1622 N N . LYS A 1 210 ? 21.154 6.593 -2.821 1.00 62.25 210 LYS A N 1
ATOM 1623 C CA . LYS A 1 210 ? 22.360 6.777 -2.003 1.00 62.25 210 LYS A CA 1
ATOM 1624 C C . LYS A 1 210 ? 23.576 6.981 -2.899 1.00 62.25 210 LYS A C 1
ATOM 1626 O O . LYS A 1 210 ? 23.909 6.090 -3.689 1.00 62.25 210 LYS A O 1
ATOM 1631 N N . ILE A 1 211 ? 24.298 8.092 -2.724 1.00 54.31 211 ILE A N 1
ATOM 1632 C CA . ILE A 1 211 ? 25.703 8.155 -3.145 1.00 54.31 211 ILE A CA 1
ATOM 1633 C C . ILE A 1 211 ? 26.498 7.400 -2.081 1.00 54.31 211 ILE A C 1
ATOM 1635 O O . ILE A 1 211 ? 26.982 7.985 -1.116 1.00 54.31 211 ILE A O 1
ATOM 1639 N N . GLN A 1 212 ? 26.668 6.087 -2.223 1.00 52.75 212 GLN A N 1
ATOM 1640 C CA . GLN A 1 212 ? 27.820 5.478 -1.561 1.00 52.75 212 GLN A CA 1
ATOM 1641 C C . GLN A 1 212 ? 29.069 5.969 -2.290 1.00 52.75 212 GLN A C 1
ATOM 1643 O O . GLN A 1 212 ? 29.356 5.587 -3.426 1.00 52.75 212 GLN A O 1
ATOM 1648 N N . ALA A 1 213 ? 29.723 6.917 -1.628 1.00 43.34 213 ALA A N 1
ATOM 1649 C CA . ALA A 1 213 ? 30.983 7.517 -1.998 1.00 43.34 213 ALA A CA 1
ATOM 1650 C C . ALA A 1 213 ? 32.111 6.476 -1.943 1.00 43.34 213 ALA A C 1
ATOM 1652 O O . ALA A 1 213 ? 32.182 5.704 -0.992 1.00 43.34 213 ALA A O 1
ATOM 1653 N N . GLU A 1 214 ? 32.986 6.553 -2.951 1.00 38.19 214 GLU A N 1
ATOM 1654 C CA . GLU A 1 214 ? 34.159 5.711 -3.244 1.00 38.19 214 GLU A CA 1
ATOM 1655 C C . GLU A 1 214 ? 33.850 4.396 -3.988 1.00 38.19 214 GLU A C 1
ATOM 1657 O O . GLU A 1 214 ? 33.406 3.403 -3.425 1.00 38.19 214 GLU A O 1
ATOM 1662 N N . GLY A 1 215 ? 34.120 4.394 -5.304 1.00 47.22 215 GLY A N 1
ATOM 1663 C CA . GLY A 1 215 ? 34.250 3.168 -6.107 1.00 47.22 215 GLY A CA 1
ATOM 1664 C C . GLY A 1 215 ? 33.123 2.826 -7.092 1.00 47.22 215 GLY A C 1
ATOM 1665 O O . GLY A 1 215 ? 33.224 1.814 -7.783 1.00 47.22 215 GLY A O 1
ATOM 1666 N N . ARG A 1 216 ? 32.062 3.634 -7.230 1.00 53.62 216 ARG A N 1
ATOM 1667 C CA . ARG A 1 216 ? 31.010 3.373 -8.234 1.00 53.62 216 ARG A CA 1
ATOM 1668 C C . ARG A 1 216 ? 31.481 3.775 -9.641 1.00 53.62 216 ARG A C 1
ATOM 1670 O O . ARG A 1 216 ? 31.509 4.952 -9.979 1.00 53.62 216 ARG A O 1
ATOM 1677 N N . GLY A 1 217 ? 31.859 2.791 -10.460 1.00 60.38 217 GLY A N 1
ATOM 1678 C CA . GLY A 1 217 ? 32.174 2.985 -11.883 1.00 60.38 217 GLY A CA 1
ATOM 1679 C C . GLY A 1 217 ? 30.965 3.448 -12.715 1.00 60.38 217 GLY A C 1
ATOM 1680 O O . GLY A 1 217 ? 29.827 3.419 -12.244 1.00 60.38 217 GLY A O 1
ATOM 1681 N N . GLU A 1 218 ? 31.196 3.828 -13.979 1.00 64.94 218 GLU A N 1
ATOM 1682 C CA . GLU A 1 218 ? 30.188 4.403 -14.898 1.00 64.94 218 GLU A CA 1
ATOM 1683 C C . GLU A 1 218 ? 28.841 3.655 -14.942 1.00 64.94 218 GLU A C 1
ATOM 1685 O O . GLU A 1 218 ? 27.788 4.269 -15.109 1.00 64.94 218 GLU A O 1
ATOM 1690 N N . ALA A 1 219 ? 28.854 2.330 -14.780 1.00 68.06 219 ALA A N 1
ATOM 1691 C CA . ALA A 1 219 ? 27.656 1.495 -14.820 1.00 68.06 219 ALA A CA 1
ATOM 1692 C C . ALA A 1 219 ? 26.636 1.834 -13.716 1.00 68.06 219 ALA A C 1
ATOM 1694 O O . ALA A 1 219 ? 25.431 1.826 -13.969 1.00 68.06 219 ALA A O 1
ATOM 1695 N N . ALA A 1 220 ? 27.092 2.162 -12.505 1.00 68.25 220 ALA A N 1
ATOM 1696 C CA . ALA A 1 220 ? 26.197 2.510 -11.403 1.00 68.25 220 ALA A CA 1
ATOM 1697 C C . ALA A 1 220 ? 25.557 3.891 -11.612 1.00 68.25 220 ALA A C 1
ATOM 1699 O O . ALA A 1 220 ? 24.353 4.047 -11.408 1.00 68.25 220 ALA A O 1
ATOM 1700 N N . SER A 1 221 ? 26.326 4.868 -12.104 1.00 70.88 221 SER A N 1
ATOM 1701 C CA . SER A 1 221 ? 25.810 6.199 -12.453 1.00 70.88 221 SER A CA 1
ATOM 1702 C C . SER A 1 221 ? 24.746 6.126 -13.550 1.00 70.88 221 SER A C 1
ATOM 1704 O O . SER A 1 221 ? 23.714 6.787 -13.454 1.00 70.88 221 SER A O 1
ATOM 1706 N N . ARG A 1 222 ? 24.937 5.257 -14.556 1.00 75.12 222 ARG A N 1
ATOM 1707 C CA . ARG A 1 222 ? 23.928 5.019 -15.603 1.00 75.12 222 ARG A CA 1
ATOM 1708 C C . ARG A 1 222 ? 22.625 4.446 -15.038 1.00 75.12 222 ARG A C 1
ATOM 1710 O O . ARG A 1 222 ? 21.559 4.908 -15.432 1.00 75.12 222 ARG A O 1
ATOM 1717 N N . LYS A 1 223 ? 22.683 3.504 -14.086 1.00 76.25 223 LYS A N 1
ATOM 1718 C CA . LYS A 1 223 ? 21.479 2.956 -13.425 1.00 76.25 223 LYS A CA 1
ATOM 1719 C C . LYS A 1 223 ? 20.705 4.026 -12.644 1.00 76.25 223 LYS A C 1
ATOM 1721 O O . LYS A 1 223 ? 19.478 4.063 -12.723 1.00 76.25 223 LYS A O 1
ATOM 1726 N N . ILE A 1 224 ? 21.406 4.912 -11.929 1.00 75.94 224 ILE A N 1
ATOM 1727 C CA . ILE A 1 224 ? 20.782 6.027 -11.192 1.00 75.94 224 ILE A CA 1
ATOM 1728 C C . ILE A 1 224 ? 20.092 6.978 -12.169 1.00 75.94 224 ILE A C 1
ATOM 1730 O O . ILE A 1 224 ? 18.904 7.250 -12.010 1.00 75.94 224 ILE A O 1
ATOM 1734 N N . ALA A 1 225 ? 20.800 7.413 -13.214 1.00 78.25 225 ALA A N 1
ATOM 1735 C CA . ALA A 1 225 ? 20.250 8.306 -14.228 1.00 78.25 225 ALA A CA 1
ATOM 1736 C C . ALA A 1 225 ? 19.038 7.687 -14.944 1.00 78.25 225 ALA A C 1
ATOM 1738 O O . ALA A 1 225 ? 18.019 8.349 -15.127 1.00 78.25 225 ALA A O 1
ATOM 1739 N N . ALA A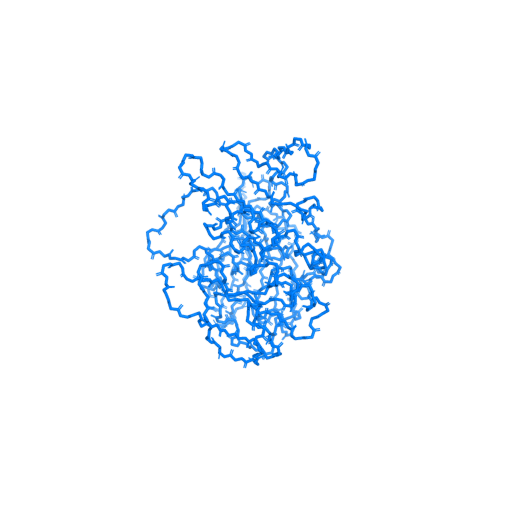 1 226 ? 19.107 6.402 -15.304 1.00 81.25 226 ALA A N 1
ATOM 1740 C CA . ALA A 1 226 ? 17.993 5.702 -15.936 1.00 81.25 226 ALA A CA 1
ATOM 1741 C C . ALA A 1 226 ? 16.754 5.658 -15.026 1.00 81.25 226 ALA A C 1
ATOM 1743 O O . ALA A 1 226 ? 15.639 5.949 -15.467 1.00 81.25 226 ALA A O 1
ATOM 1744 N N . SER A 1 227 ? 16.953 5.347 -13.744 1.00 81.31 227 SER A N 1
ATOM 1745 C CA . SER A 1 227 ? 15.889 5.347 -12.740 1.00 81.31 227 SER A CA 1
ATOM 1746 C C . SER A 1 227 ? 15.297 6.744 -12.519 1.00 81.31 227 SER A C 1
ATOM 1748 O O . SER A 1 227 ? 14.075 6.895 -12.510 1.00 81.31 227 SER A O 1
ATOM 1750 N N . ALA A 1 228 ? 16.138 7.778 -12.441 1.00 81.44 228 ALA A N 1
ATOM 1751 C CA . ALA A 1 228 ? 15.711 9.171 -12.335 1.00 81.44 228 ALA A CA 1
ATOM 1752 C C . ALA A 1 228 ? 14.847 9.600 -13.531 1.00 81.44 228 ALA A C 1
ATOM 1754 O O . ALA A 1 228 ? 13.782 10.184 -13.344 1.00 81.44 228 ALA A O 1
ATOM 1755 N N . VAL A 1 229 ? 15.244 9.244 -14.758 1.00 86.19 229 VAL A N 1
ATOM 1756 C CA . VAL A 1 229 ? 14.455 9.526 -15.968 1.00 86.19 229 VAL A CA 1
ATOM 1757 C C . VAL A 1 229 ? 13.084 8.852 -15.899 1.00 86.19 229 VAL A C 1
ATOM 1759 O O . VAL A 1 229 ? 12.072 9.499 -16.172 1.00 86.19 229 VAL A O 1
ATOM 1762 N N . MET A 1 230 ? 13.027 7.573 -15.511 1.00 88.62 230 MET A N 1
ATOM 1763 C CA . MET A 1 230 ? 11.755 6.859 -15.346 1.00 88.62 230 MET A CA 1
ATOM 1764 C C . MET A 1 230 ? 10.880 7.500 -14.265 1.00 88.62 230 MET A C 1
ATOM 1766 O O . MET A 1 230 ? 9.679 7.685 -14.476 1.00 88.62 230 MET A O 1
ATOM 1770 N N . TYR A 1 231 ? 11.480 7.898 -13.140 1.00 87.25 231 TYR A N 1
ATOM 1771 C CA . TYR A 1 231 ? 10.793 8.642 -12.095 1.00 87.25 231 TYR A CA 1
ATOM 1772 C C . TYR A 1 231 ? 10.217 9.945 -12.658 1.00 87.25 231 TYR A C 1
ATOM 1774 O O . TYR A 1 231 ? 9.009 10.147 -12.592 1.00 87.25 231 TYR A O 1
ATOM 1782 N N . THR A 1 232 ? 10.999 10.811 -13.295 1.00 87.75 232 THR A N 1
ATOM 1783 C CA . THR A 1 232 ? 10.480 12.072 -13.852 1.00 87.75 232 THR A CA 1
ATOM 1784 C C . THR A 1 232 ? 9.359 11.839 -14.872 1.00 87.75 232 THR A C 1
ATOM 1786 O O . THR A 1 232 ? 8.335 12.520 -14.810 1.00 87.75 232 THR A O 1
ATOM 1789 N N . MET A 1 233 ? 9.476 10.829 -15.743 1.00 91.88 233 MET A N 1
ATOM 1790 C CA . MET A 1 233 ? 8.412 10.472 -16.693 1.00 91.88 233 MET A CA 1
ATOM 1791 C C . MET A 1 233 ? 7.104 10.064 -16.008 1.00 91.88 233 MET A C 1
ATOM 1793 O O . MET A 1 233 ? 6.035 10.429 -16.482 1.00 91.88 233 MET A O 1
ATOM 1797 N N . LEU A 1 234 ? 7.165 9.339 -14.889 1.00 92.75 234 LEU A N 1
ATOM 1798 C CA . LEU A 1 234 ? 5.984 8.877 -14.150 1.00 92.75 234 LEU A CA 1
ATOM 1799 C C . LEU A 1 234 ? 5.291 9.964 -13.316 1.00 92.75 234 LEU A C 1
ATOM 1801 O O . LEU A 1 234 ? 4.246 9.692 -12.720 1.00 92.75 234 LEU A O 1
ATOM 1805 N N . ARG A 1 235 ? 5.815 11.196 -13.283 1.00 92.00 235 ARG A N 1
ATOM 1806 C CA . ARG A 1 235 ? 5.234 12.304 -12.511 1.00 92.00 235 ARG A CA 1
ATOM 1807 C C . ARG A 1 235 ? 3.730 12.510 -12.751 1.00 92.00 235 ARG A C 1
ATOM 1809 O O . ARG A 1 235 ? 3.019 12.585 -11.752 1.00 92.00 235 ARG A O 1
ATOM 1816 N N . PRO A 1 236 ? 3.199 12.522 -13.994 1.00 95.00 236 PRO A N 1
ATOM 1817 C CA . PRO A 1 236 ? 1.762 12.707 -14.209 1.00 95.00 236 PRO A CA 1
ATOM 1818 C C . PRO A 1 236 ? 0.910 11.647 -13.496 1.00 95.00 236 PRO A C 1
ATOM 1820 O O . PRO A 1 236 ? -0.149 11.962 -12.957 1.00 95.00 236 PRO A O 1
ATOM 1823 N N . TYR A 1 237 ? 1.390 10.399 -13.443 1.00 95.75 237 TYR A N 1
ATOM 1824 C CA . TYR A 1 237 ? 0.705 9.316 -12.741 1.00 95.75 237 TYR A CA 1
ATOM 1825 C C . TYR A 1 237 ? 0.789 9.463 -11.216 1.00 95.75 237 TYR A C 1
ATOM 1827 O O . TYR A 1 237 ? -0.207 9.278 -10.514 1.00 95.75 237 TYR A O 1
ATOM 1835 N N . ARG A 1 238 ? 1.958 9.840 -10.685 1.00 92.00 238 ARG A N 1
ATOM 1836 C CA . ARG A 1 238 ? 2.132 10.079 -9.240 1.00 92.00 238 ARG A CA 1
ATOM 1837 C C . ARG A 1 238 ? 1.299 11.244 -8.732 1.00 92.00 238 ARG A C 1
ATOM 1839 O O . ARG A 1 238 ? 0.731 11.169 -7.640 1.00 92.00 238 ARG A O 1
ATOM 1846 N N . ASP A 1 239 ? 1.218 12.300 -9.532 1.00 92.44 239 ASP A N 1
ATOM 1847 C CA . ASP A 1 239 ? 0.417 13.482 -9.246 1.00 92.44 239 ASP A CA 1
ATOM 1848 C C . ASP A 1 239 ? -1.068 13.118 -9.198 1.00 92.44 239 ASP A C 1
ATOM 1850 O O . ASP A 1 239 ? -1.752 13.452 -8.231 1.00 92.44 239 ASP A O 1
ATOM 1854 N N . HIS A 1 240 ? -1.537 12.323 -10.164 1.00 94.62 240 HIS A N 1
ATOM 1855 C CA . HIS A 1 240 ? -2.882 11.760 -10.135 1.00 94.62 240 HIS A CA 1
ATOM 1856 C C . HIS A 1 240 ? -3.143 10.929 -8.871 1.00 94.62 240 HIS A C 1
ATOM 1858 O O . HIS A 1 240 ? -4.113 11.192 -8.164 1.00 94.62 240 HIS A O 1
ATOM 1864 N N . CYS A 1 241 ? -2.261 9.984 -8.530 1.00 92.25 241 CYS A N 1
ATOM 1865 C CA . CYS A 1 241 ? -2.429 9.153 -7.333 1.00 92.25 241 CYS A CA 1
ATOM 1866 C C . CYS A 1 241 ? -2.466 9.990 -6.046 1.00 92.25 241 CYS A C 1
ATOM 1868 O O . CYS A 1 241 ? -3.254 9.723 -5.141 1.00 92.25 241 CYS A O 1
ATOM 1870 N N . SER A 1 242 ? -1.632 11.026 -5.967 1.00 89.25 242 SER A N 1
ATOM 1871 C CA . SER A 1 242 ? -1.623 11.959 -4.842 1.00 89.25 242 SER A CA 1
ATOM 1872 C C . SER A 1 242 ? -2.934 12.735 -4.703 1.00 89.25 242 SER A C 1
ATOM 1874 O O . SER A 1 242 ? -3.406 12.939 -3.584 1.00 89.25 242 SER A O 1
ATOM 1876 N N . ASN A 1 243 ? -3.538 13.143 -5.819 1.00 92.00 243 ASN A N 1
ATOM 1877 C CA . ASN A 1 243 ? -4.834 13.819 -5.812 1.00 92.00 243 ASN A CA 1
ATOM 1878 C C . ASN A 1 243 ? -5.956 12.856 -5.404 1.00 92.00 243 ASN A C 1
ATOM 1880 O O . ASN A 1 243 ? -6.748 13.186 -4.525 1.00 92.00 243 ASN A O 1
ATOM 1884 N N . GLU A 1 244 ? -5.967 11.628 -5.934 1.00 91.81 244 GLU A N 1
ATOM 1885 C CA . GLU A 1 244 ? -6.920 10.588 -5.519 1.00 91.81 244 GLU A CA 1
ATOM 1886 C C . GLU A 1 244 ? -6.823 10.290 -4.011 1.00 91.81 244 GLU A C 1
ATOM 1888 O O . GLU A 1 244 ? -7.839 10.056 -3.349 1.00 91.81 244 GLU A O 1
ATOM 1893 N N . TRP A 1 245 ? -5.619 10.352 -3.434 1.00 88.69 245 TRP A N 1
ATOM 1894 C CA . TRP A 1 245 ? -5.433 10.240 -1.991 1.00 88.69 245 TRP A CA 1
ATOM 1895 C C . TRP A 1 245 ? -6.089 11.395 -1.231 1.00 88.69 245 TRP A C 1
ATOM 1897 O O . TRP A 1 245 ? -6.928 11.160 -0.357 1.00 88.69 245 TRP A O 1
ATOM 1907 N N . VAL A 1 246 ? -5.741 12.639 -1.563 1.00 88.38 246 VAL A N 1
ATOM 1908 C CA . VAL A 1 246 ? -6.243 13.828 -0.857 1.00 88.38 246 VAL A CA 1
ATOM 1909 C C . VAL A 1 246 ? -7.757 13.975 -1.004 1.00 88.38 246 VAL A C 1
ATOM 1911 O O . VAL A 1 246 ? -8.445 14.260 -0.024 1.00 88.38 246 VAL A O 1
ATOM 1914 N N . GLU A 1 247 ? -8.291 13.744 -2.198 1.00 90.50 247 GLU A N 1
ATOM 1915 C CA . GLU A 1 247 ? -9.709 13.929 -2.497 1.00 90.50 247 GLU A CA 1
ATOM 1916 C C . GLU A 1 247 ? -10.532 12.734 -2.005 1.00 90.50 247 GLU A C 1
ATOM 1918 O O . GLU A 1 247 ? -11.455 12.875 -1.193 1.00 90.50 247 GLU A O 1
ATOM 1923 N N . LYS A 1 248 ? -10.158 11.525 -2.431 1.00 88.31 248 LYS A N 1
ATOM 1924 C CA . LYS A 1 248 ? -10.995 10.321 -2.311 1.00 88.31 248 LYS A CA 1
ATOM 1925 C C . LYS A 1 248 ? -10.492 9.323 -1.274 1.00 88.31 248 LYS A C 1
ATOM 1927 O O . LYS A 1 248 ? -11.238 8.428 -0.889 1.00 88.31 248 LYS A O 1
ATOM 1932 N N . GLY A 1 249 ? -9.275 9.495 -0.756 1.00 84.75 249 GLY A N 1
ATOM 1933 C CA . GLY A 1 249 ? -8.704 8.602 0.255 1.00 84.75 249 GLY A CA 1
ATOM 1934 C C . GLY A 1 249 ? -8.243 7.271 -0.329 1.00 84.75 249 GLY A C 1
ATOM 1935 O O . GLY A 1 249 ? -8.153 6.290 0.403 1.00 84.75 249 GLY A O 1
ATOM 1936 N N . ILE A 1 250 ? -7.979 7.229 -1.636 1.00 87.12 250 ILE A N 1
ATOM 1937 C CA . ILE A 1 250 ? -7.417 6.064 -2.319 1.00 87.12 250 ILE A CA 1
ATOM 1938 C C . ILE A 1 250 ? -5.903 6.079 -2.073 1.00 87.12 250 ILE A C 1
ATOM 1940 O O . ILE A 1 250 ? -5.255 7.052 -2.458 1.00 87.12 250 ILE A O 1
ATOM 1944 N N . PRO A 1 251 ? -5.321 5.069 -1.403 1.00 84.38 251 PRO A N 1
ATOM 1945 C CA . PRO A 1 251 ? -3.896 5.088 -1.096 1.00 84.38 251 PRO A CA 1
ATOM 1946 C C . PRO A 1 251 ? -3.036 5.114 -2.364 1.00 84.38 251 PRO A C 1
ATOM 1948 O O . PRO A 1 251 ? -3.321 4.418 -3.339 1.00 84.38 251 PRO A O 1
ATOM 1951 N N . VAL A 1 252 ? -1.957 5.892 -2.319 1.00 86.19 252 VAL A N 1
ATOM 1952 C CA . VAL A 1 252 ? -0.922 5.954 -3.355 1.00 86.19 252 VAL A CA 1
ATOM 1953 C C . VAL A 1 252 ? -0.166 4.631 -3.428 1.00 86.19 252 VAL A C 1
ATOM 1955 O O . VAL A 1 252 ? 0.054 4.126 -4.519 1.00 86.19 252 VAL A O 1
ATOM 1958 N N . LEU A 1 253 ? 0.186 4.035 -2.288 1.00 83.06 253 LEU A N 1
ATOM 1959 C CA . LEU A 1 253 ? 0.623 2.642 -2.213 1.00 83.06 253 LEU A CA 1
ATOM 1960 C C . LEU A 1 253 ? -0.420 1.838 -1.443 1.00 83.06 253 LEU A C 1
ATOM 1962 O O . LEU A 1 253 ? -0.810 2.217 -0.339 1.00 83.06 253 LEU A O 1
ATOM 1966 N N . ALA A 1 254 ? -0.870 0.728 -2.019 1.00 81.44 254 ALA A N 1
ATOM 1967 C CA . ALA A 1 254 ? -1.890 -0.116 -1.415 1.00 81.44 254 ALA A CA 1
ATOM 1968 C C . ALA A 1 254 ? -1.531 -1.595 -1.519 1.00 81.44 254 ALA A C 1
ATOM 1970 O O . ALA A 1 254 ? -0.974 -2.067 -2.507 1.00 81.44 254 ALA A O 1
ATOM 1971 N N . HIS A 1 255 ? -1.947 -2.366 -0.524 1.00 83.06 255 HIS A N 1
ATOM 1972 C CA . HIS A 1 255 ? -1.993 -3.810 -0.668 1.00 83.06 255 HIS A CA 1
ATOM 1973 C C . HIS A 1 255 ? -3.106 -4.199 -1.674 1.00 83.06 255 HIS A C 1
ATOM 1975 O O . HIS A 1 255 ? -4.201 -3.631 -1.590 1.00 83.06 255 HIS A O 1
ATOM 1981 N N . PRO A 1 256 ? -2.909 -5.179 -2.585 1.00 86.19 256 PRO A N 1
ATOM 1982 C CA . PRO A 1 256 ? -3.897 -5.509 -3.623 1.00 86.19 256 PRO A CA 1
ATOM 1983 C C . PRO A 1 256 ? -5.299 -5.812 -3.081 1.00 86.19 256 PRO A C 1
ATOM 1985 O O . PRO A 1 256 ? -6.294 -5.351 -3.633 1.00 86.19 256 PRO A O 1
ATOM 1988 N N . ALA A 1 257 ? -5.384 -6.495 -1.936 1.00 84.50 257 ALA A N 1
ATOM 1989 C CA . ALA A 1 257 ? -6.656 -6.809 -1.277 1.00 84.50 257 ALA A CA 1
ATOM 1990 C C . ALA A 1 257 ? -7.512 -5.584 -0.895 1.00 84.50 257 ALA A C 1
ATOM 1992 O O . ALA A 1 257 ? -8.711 -5.730 -0.666 1.00 84.50 257 ALA A O 1
ATOM 1993 N N . LEU A 1 258 ? -6.922 -4.385 -0.805 1.00 81.44 258 LEU A N 1
ATOM 1994 C CA . LEU A 1 258 ? -7.681 -3.161 -0.533 1.00 81.44 258 LEU A CA 1
ATOM 1995 C C . LEU A 1 258 ? -8.451 -2.686 -1.764 1.00 81.44 258 LEU A C 1
ATOM 1997 O O . LEU A 1 258 ? -9.576 -2.205 -1.642 1.00 81.44 258 LEU A O 1
ATOM 2001 N N . MET A 1 259 ? -7.847 -2.852 -2.940 1.00 85.56 259 MET A N 1
ATOM 2002 C CA . MET A 1 259 ? -8.444 -2.463 -4.217 1.00 85.56 259 MET A CA 1
ATOM 2003 C C . MET A 1 259 ? -9.365 -3.557 -4.771 1.00 85.56 259 MET A C 1
ATOM 2005 O O . MET A 1 259 ? -10.333 -3.248 -5.462 1.00 85.56 259 MET A O 1
ATOM 2009 N N . TYR A 1 260 ? -9.110 -4.815 -4.402 1.00 89.19 260 TYR A N 1
ATOM 2010 C CA . TYR A 1 260 ? -9.849 -6.001 -4.842 1.00 89.19 260 TYR A CA 1
ATOM 2011 C C . TYR A 1 260 ? -10.431 -6.774 -3.641 1.00 89.19 260 TYR A C 1
ATOM 2013 O O . TYR A 1 260 ? -10.053 -7.914 -3.368 1.00 89.19 260 TYR A O 1
ATOM 2021 N N . PRO A 1 261 ? -11.369 -6.177 -2.882 1.00 83.44 261 PRO A N 1
ATOM 2022 C CA . PRO A 1 261 ? -11.900 -6.766 -1.647 1.00 83.44 261 PRO A CA 1
ATOM 2023 C C . PRO A 1 261 ? -12.746 -8.030 -1.868 1.00 83.44 261 PRO A C 1
ATOM 2025 O O . PRO A 1 261 ? -13.016 -8.751 -0.910 1.00 83.44 261 PRO A O 1
ATOM 2028 N N . ALA A 1 262 ? -13.196 -8.282 -3.102 1.00 86.88 262 ALA A N 1
ATOM 2029 C CA . ALA A 1 262 ? -13.940 -9.486 -3.471 1.00 86.88 262 ALA A CA 1
ATOM 2030 C C . ALA A 1 262 ? -13.040 -10.732 -3.572 1.00 86.88 262 ALA A C 1
ATOM 2032 O O . ALA A 1 262 ? -13.547 -11.849 -3.635 1.00 86.88 262 ALA A O 1
ATOM 2033 N N . GLU A 1 263 ? -11.717 -10.552 -3.535 1.00 89.69 263 GLU A N 1
ATOM 2034 C CA . GLU A 1 263 ? -10.724 -11.615 -3.650 1.00 89.69 263 GLU A CA 1
ATOM 2035 C C . GLU A 1 263 ? -9.959 -11.787 -2.324 1.00 89.69 263 GLU A C 1
ATOM 2037 O O . GLU A 1 263 ? -8.812 -11.353 -2.182 1.00 89.69 263 GLU A O 1
ATOM 2042 N N . PRO A 1 264 ? -10.553 -12.442 -1.308 1.00 80.81 264 PRO A N 1
ATOM 2043 C CA . PRO A 1 264 ? -9.952 -12.551 0.024 1.00 80.81 264 PRO A CA 1
ATOM 2044 C C . PRO A 1 264 ? -8.612 -13.302 0.027 1.00 80.81 264 PRO A C 1
ATOM 2046 O O . PRO A 1 264 ? -7.812 -13.125 0.945 1.00 80.81 264 PRO A O 1
ATOM 2049 N N . GLY A 1 265 ? -8.336 -14.117 -0.999 1.00 85.31 265 GLY A N 1
ATOM 2050 C CA . GLY A 1 265 ? -7.047 -14.788 -1.181 1.00 85.31 265 GLY A CA 1
ATOM 2051 C C . GLY A 1 265 ? -5.871 -13.817 -1.315 1.00 85.31 265 GLY A C 1
ATOM 2052 O O . GLY A 1 265 ? -4.766 -14.152 -0.887 1.00 85.31 265 GLY A O 1
ATOM 2053 N N . LEU A 1 266 ? -6.118 -12.597 -1.810 1.00 87.50 266 LEU A N 1
ATOM 2054 C CA . LEU A 1 266 ? -5.092 -11.567 -1.947 1.00 87.50 266 LEU A CA 1
ATOM 2055 C C . LEU A 1 266 ? -4.483 -11.187 -0.601 1.00 87.50 266 LEU A C 1
ATOM 2057 O O . LEU A 1 266 ? -3.297 -10.898 -0.558 1.00 87.50 266 LEU A O 1
ATOM 2061 N N . LEU A 1 267 ? -5.242 -11.249 0.502 1.00 85.00 267 LEU A N 1
ATOM 2062 C CA . LEU A 1 267 ? -4.752 -10.946 1.856 1.00 85.00 267 LEU A CA 1
ATOM 2063 C C . LEU A 1 267 ? -3.629 -11.871 2.334 1.00 85.00 267 LEU A C 1
ATOM 2065 O O . LEU A 1 267 ? -3.080 -11.647 3.400 1.00 85.00 267 LEU A O 1
ATOM 2069 N N . LYS A 1 268 ? -3.293 -12.940 1.610 1.00 81.75 268 LYS A N 1
ATOM 2070 C CA . LYS A 1 268 ? -2.152 -13.802 1.954 1.00 81.75 268 LYS A CA 1
ATOM 2071 C C . LYS A 1 268 ? -0.861 -13.378 1.256 1.00 81.75 268 LYS A C 1
ATOM 2073 O O . LYS A 1 268 ? 0.202 -13.879 1.618 1.00 81.75 268 LYS A O 1
ATOM 2078 N N . LEU A 1 269 ? -0.959 -12.503 0.258 1.00 81.69 269 LEU A N 1
ATOM 2079 C CA . LEU A 1 269 ? 0.177 -12.006 -0.504 1.00 81.69 269 LEU A CA 1
ATOM 2080 C C . LEU A 1 269 ? 0.977 -11.036 0.361 1.00 81.69 269 LEU A C 1
ATOM 2082 O O . LEU A 1 269 ? 0.419 -10.287 1.157 1.00 81.69 269 LEU A O 1
ATOM 2086 N N . LYS A 1 270 ? 2.301 -11.094 0.238 1.00 76.69 270 LYS A N 1
ATOM 2087 C CA . LYS A 1 270 ? 3.214 -10.276 1.052 1.00 76.69 270 LYS A CA 1
ATOM 2088 C C . LYS A 1 270 ? 4.247 -9.526 0.218 1.00 76.69 270 LYS A C 1
ATOM 2090 O O . LYS A 1 270 ? 4.901 -8.611 0.693 1.00 76.69 270 LYS A O 1
ATOM 2095 N N . ASP A 1 271 ? 4.391 -9.926 -1.032 1.00 78.50 271 ASP A N 1
ATOM 2096 C CA . ASP A 1 271 ? 5.545 -9.682 -1.884 1.00 78.50 271 ASP A CA 1
ATOM 2097 C C . ASP A 1 271 ? 5.181 -8.883 -3.148 1.00 78.50 271 ASP A C 1
ATOM 2099 O O . ASP A 1 271 ? 5.945 -8.840 -4.112 1.00 78.50 271 ASP A O 1
ATOM 2103 N N . GLN A 1 272 ? 4.009 -8.250 -3.151 1.00 83.88 272 GLN A N 1
ATOM 2104 C CA . GLN A 1 272 ? 3.520 -7.409 -4.237 1.00 83.88 272 GLN A CA 1
ATOM 2105 C C . GLN A 1 272 ? 2.602 -6.312 -3.703 1.00 83.88 272 GLN A C 1
ATOM 2107 O O . GLN A 1 272 ? 1.944 -6.472 -2.674 1.00 83.88 272 GLN A O 1
ATOM 2112 N N . TYR A 1 273 ? 2.534 -5.207 -4.432 1.00 85.12 273 TYR A N 1
ATOM 2113 C CA . TYR A 1 273 ? 1.745 -4.044 -4.054 1.00 85.12 273 TYR A CA 1
ATOM 2114 C C . TYR A 1 273 ? 1.142 -3.358 -5.270 1.00 85.12 273 TYR A C 1
ATOM 2116 O O . TYR A 1 273 ? 1.571 -3.565 -6.404 1.00 85.12 273 TYR A O 1
ATOM 2124 N N . MET A 1 274 ? 0.133 -2.540 -5.008 1.00 88.69 274 MET A N 1
ATOM 2125 C CA . MET A 1 274 ? -0.456 -1.622 -5.966 1.00 88.69 274 MET A CA 1
ATOM 2126 C C . MET A 1 274 ? 0.174 -0.238 -5.797 1.00 88.69 274 MET A C 1
ATOM 2128 O O . MET A 1 274 ? 0.261 0.262 -4.672 1.00 88.69 274 MET A O 1
ATOM 2132 N N . PHE A 1 275 ? 0.574 0.390 -6.901 1.00 89.88 275 PHE A N 1
ATOM 2133 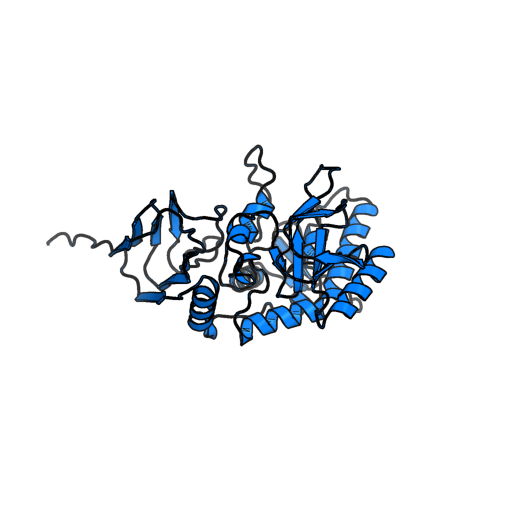C CA . PHE A 1 275 ? 0.844 1.826 -6.959 1.00 89.88 275 PHE A CA 1
ATOM 2134 C C . PHE A 1 275 ? -0.359 2.477 -7.633 1.00 89.88 275 PHE A C 1
ATOM 2136 O O . PHE A 1 275 ? -0.612 2.252 -8.815 1.00 89.88 275 PHE A O 1
ATOM 2143 N N . GLY A 1 276 ? -1.131 3.225 -6.847 1.00 90.06 276 GLY A N 1
ATOM 2144 C CA . GLY A 1 276 ? -2.424 3.752 -7.238 1.00 90.06 276 GLY A CA 1
ATOM 2145 C C . GLY A 1 276 ? -3.404 2.626 -7.547 1.00 90.06 276 GLY A C 1
ATOM 2146 O O . GLY A 1 276 ? -3.342 1.533 -6.979 1.00 90.06 276 GLY A O 1
ATOM 2147 N N . LEU A 1 277 ? -4.326 2.896 -8.466 1.00 93.06 277 LEU A N 1
ATOM 2148 C CA . LEU A 1 277 ? -5.271 1.891 -8.944 1.00 93.06 277 LEU A CA 1
ATOM 2149 C C . LEU A 1 277 ? -4.739 1.078 -10.121 1.00 93.06 277 LEU A C 1
ATOM 2151 O O . LEU A 1 277 ? -5.259 -0.010 -10.349 1.00 93.06 277 LEU A O 1
ATOM 2155 N N . ASP A 1 278 ? -3.717 1.550 -10.834 1.00 97.06 278 ASP A N 1
ATOM 2156 C CA . ASP A 1 278 ? -3.428 1.054 -12.184 1.00 97.06 278 ASP A CA 1
ATOM 2157 C C . ASP A 1 278 ? -2.206 0.157 -12.265 1.00 97.06 278 ASP A C 1
ATOM 2159 O O . ASP A 1 278 ? -2.168 -0.679 -13.163 1.00 97.06 278 ASP A O 1
ATOM 2163 N N . LEU A 1 279 ? -1.232 0.304 -11.364 1.00 95.88 279 LEU A N 1
ATOM 2164 C CA . LEU A 1 279 ? -0.000 -0.478 -11.389 1.00 95.88 279 LEU A CA 1
ATOM 2165 C C . LEU A 1 279 ? 0.002 -1.537 -10.298 1.00 95.88 279 LEU A C 1
ATOM 2167 O O . LEU A 1 279 ? -0.259 -1.232 -9.138 1.00 95.88 279 LEU A O 1
ATOM 2171 N N . ILE A 1 280 ? 0.396 -2.754 -10.660 1.00 94.00 280 ILE A N 1
ATOM 2172 C CA . ILE A 1 280 ? 0.782 -3.799 -9.714 1.00 94.00 280 ILE A CA 1
ATOM 2173 C C . ILE A 1 280 ? 2.258 -4.129 -9.906 1.00 94.00 280 ILE A C 1
ATOM 2175 O O . ILE A 1 280 ? 2.739 -4.287 -11.032 1.00 94.00 280 ILE A O 1
ATOM 2179 N N . ILE A 1 281 ? 2.985 -4.183 -8.795 1.00 89.62 281 ILE A N 1
ATOM 2180 C CA . ILE A 1 281 ? 4.440 -4.282 -8.772 1.00 89.62 281 ILE A CA 1
ATOM 2181 C C . ILE A 1 281 ? 4.834 -5.419 -7.841 1.00 89.62 281 ILE A C 1
ATOM 2183 O O . ILE A 1 281 ? 4.459 -5.449 -6.667 1.00 89.62 281 ILE A O 1
ATOM 2187 N N . ALA A 1 282 ? 5.616 -6.348 -8.375 1.00 86.75 282 ALA A N 1
ATOM 2188 C CA . ALA A 1 282 ? 6.256 -7.418 -7.635 1.00 86.75 282 ALA A CA 1
ATOM 2189 C C . ALA A 1 282 ? 7.779 -7.299 -7.844 1.00 86.75 282 ALA A C 1
ATOM 2191 O O . ALA A 1 282 ? 8.271 -7.572 -8.943 1.00 86.75 282 ALA A O 1
ATOM 2192 N N . PRO A 1 283 ? 8.535 -6.881 -6.816 1.00 78.56 283 PRO A N 1
ATOM 2193 C CA . PRO A 1 283 ? 9.987 -6.760 -6.895 1.00 78.56 283 PRO A CA 1
ATOM 2194 C C . PRO A 1 283 ? 10.670 -8.047 -7.333 1.00 78.56 283 PRO A C 1
ATOM 2196 O O . PRO A 1 283 ? 10.192 -9.149 -7.031 1.00 78.56 283 PRO A O 1
ATOM 2199 N N . SER A 1 284 ? 11.816 -7.896 -7.990 1.00 72.06 284 SER A N 1
ATOM 2200 C CA . SER A 1 284 ? 12.731 -9.004 -8.251 1.00 72.06 284 SER A CA 1
ATOM 2201 C C . SER A 1 284 ? 13.324 -9.521 -6.938 1.00 72.06 284 SER A C 1
ATOM 2203 O O . SER A 1 284 ? 13.563 -8.754 -6.006 1.00 72.06 284 SER A O 1
ATOM 2205 N N . GLN A 1 285 ? 13.552 -10.832 -6.860 1.00 66.75 285 GLN A N 1
ATOM 2206 C CA . GLN A 1 285 ? 14.268 -11.434 -5.737 1.00 66.75 285 GLN A CA 1
ATOM 2207 C C . GLN A 1 285 ? 15.770 -11.270 -5.970 1.00 66.75 285 GLN A C 1
ATOM 2209 O O . GLN A 1 285 ? 16.294 -11.745 -6.978 1.00 66.75 285 GLN A O 1
ATOM 2214 N N . GLU A 1 286 ? 16.448 -10.586 -5.054 1.00 58.53 286 GLU A N 1
ATOM 2215 C CA . GLU A 1 286 ? 17.885 -10.331 -5.146 1.00 58.53 286 GLU A CA 1
ATOM 2216 C C . GLU A 1 286 ? 18.677 -11.644 -5.262 1.00 58.53 286 GLU A C 1
ATOM 2218 O O . GLU A 1 286 ? 18.404 -12.617 -4.557 1.00 58.53 286 GLU A O 1
ATOM 2223 N N . GLY A 1 287 ? 19.620 -11.699 -6.209 1.00 59.16 287 GLY A N 1
ATOM 2224 C CA . GLY A 1 287 ? 20.447 -12.883 -6.465 1.00 59.16 287 GLY A CA 1
ATOM 2225 C C . GLY A 1 287 ? 19.724 -14.081 -7.100 1.00 59.16 287 GLY A C 1
ATOM 2226 O O . GLY A 1 287 ? 20.350 -15.121 -7.302 1.00 59.16 287 GLY A O 1
ATOM 2227 N N . SER A 1 288 ? 18.435 -13.967 -7.440 1.00 63.69 288 SER A N 1
ATOM 2228 C CA . SER A 1 288 ? 17.670 -15.064 -8.038 1.00 63.69 288 SER A CA 1
ATOM 2229 C C . SER A 1 288 ? 17.595 -14.935 -9.566 1.00 63.69 288 SER A C 1
ATOM 2231 O O . SER A 1 288 ? 16.975 -13.998 -10.068 1.00 63.69 288 SER A O 1
ATOM 2233 N N . PRO A 1 289 ? 18.142 -15.891 -10.342 1.00 65.31 289 PRO A N 1
ATOM 2234 C CA . PRO A 1 289 ? 17.939 -15.947 -11.792 1.00 65.31 289 PRO A CA 1
ATOM 2235 C C . PRO A 1 289 ? 16.547 -16.489 -12.169 1.00 65.31 289 PRO A C 1
ATOM 2237 O O . PRO A 1 289 ? 16.249 -16.672 -13.349 1.00 65.31 289 PRO A O 1
ATOM 2240 N N . GLN A 1 290 ? 15.710 -16.818 -11.179 1.00 75.00 290 GLN A N 1
ATOM 2241 C CA . GLN A 1 290 ? 14.418 -17.457 -11.395 1.00 75.00 290 GLN A CA 1
ATOM 2242 C C . GLN A 1 290 ? 13.366 -16.451 -11.875 1.00 75.00 290 GLN A C 1
ATOM 2244 O O . GLN A 1 290 ? 13.373 -15.289 -11.462 1.00 75.00 290 GLN A O 1
ATOM 2249 N N . PRO A 1 291 ? 12.410 -16.887 -12.713 1.00 83.94 291 PRO A N 1
ATOM 2250 C CA . PRO A 1 291 ? 11.298 -16.039 -13.094 1.00 83.94 291 PRO A CA 1
ATOM 2251 C C . PRO A 1 291 ? 10.441 -15.686 -11.871 1.00 83.94 291 PRO A C 1
ATOM 2253 O O . PRO A 1 291 ? 10.238 -16.483 -10.951 1.00 83.94 291 PRO A O 1
ATOM 2256 N N . ARG A 1 292 ? 9.895 -14.473 -11.879 1.00 87.44 292 ARG A N 1
ATOM 2257 C CA . ARG A 1 292 ? 9.050 -13.951 -10.815 1.00 87.44 292 ARG A CA 1
ATOM 2258 C C . ARG A 1 292 ? 7.637 -14.502 -10.952 1.00 87.44 292 ARG A C 1
ATOM 2260 O O . ARG A 1 292 ? 6.925 -14.184 -11.903 1.00 87.44 292 ARG A O 1
ATOM 2267 N N . ARG A 1 293 ? 7.220 -15.301 -9.971 1.00 89.75 293 ARG A N 1
ATOM 2268 C CA . ARG A 1 293 ? 5.823 -15.720 -9.790 1.00 89.75 293 ARG A CA 1
ATOM 2269 C C . ARG A 1 293 ? 5.069 -14.666 -8.989 1.00 89.75 293 ARG A C 1
ATOM 2271 O O . ARG A 1 293 ? 5.541 -14.308 -7.923 1.00 89.75 293 ARG A O 1
ATOM 2278 N N . LEU A 1 294 ? 3.911 -14.216 -9.450 1.00 90.75 294 LEU A N 1
ATOM 2279 C CA . LEU A 1 294 ? 3.043 -13.273 -8.736 1.00 90.75 294 LEU A CA 1
ATOM 2280 C C . LEU A 1 294 ? 1.567 -13.590 -9.006 1.00 90.75 294 LEU A C 1
ATOM 2282 O O . LEU A 1 294 ? 1.257 -14.407 -9.876 1.00 90.75 294 LEU A O 1
ATOM 2286 N N . PHE A 1 295 ? 0.660 -12.960 -8.265 1.00 93.88 295 PHE A N 1
ATOM 2287 C CA . PHE A 1 295 ? -0.779 -13.097 -8.472 1.00 93.88 295 PHE A CA 1
ATOM 2288 C C . PHE A 1 295 ? -1.369 -11.788 -8.996 1.00 93.88 295 PHE A C 1
ATOM 2290 O O . PHE A 1 295 ? -1.234 -10.742 -8.367 1.00 93.88 295 PHE A O 1
ATOM 2297 N N . LEU A 1 296 ? -2.041 -11.837 -10.138 1.00 96.75 296 LEU A N 1
ATOM 2298 C CA . LEU A 1 296 ? -2.783 -10.709 -10.681 1.00 96.75 296 LEU A CA 1
ATOM 2299 C C . LEU A 1 296 ? -4.242 -10.808 -10.212 1.00 96.75 296 LEU A C 1
ATOM 2301 O O . LEU A 1 296 ? -4.842 -11.866 -10.390 1.00 96.75 296 LEU A O 1
ATOM 2305 N N . PRO A 1 297 ? -4.822 -9.758 -9.612 1.00 95.69 297 PRO A N 1
ATOM 2306 C CA . PRO A 1 297 ? -6.259 -9.702 -9.352 1.00 95.69 297 PRO A CA 1
ATOM 2307 C C . PRO A 1 297 ? -7.088 -9.831 -10.636 1.00 95.69 297 PRO A C 1
ATOM 2309 O O . PRO A 1 297 ? -6.546 -9.646 -11.731 1.00 95.69 297 PRO A O 1
ATOM 2312 N N . ASP A 1 298 ? -8.382 -10.118 -10.503 1.00 95.88 298 ASP A N 1
ATOM 2313 C CA . ASP A 1 298 ? -9.319 -10.297 -11.618 1.00 95.88 298 ASP A CA 1
ATOM 2314 C C . ASP A 1 298 ? -9.537 -8.987 -12.399 1.00 95.88 298 ASP A C 1
ATOM 2316 O O . ASP A 1 298 ? -10.424 -8.182 -12.113 1.00 95.88 298 ASP A O 1
ATOM 2320 N N . ASP A 1 299 ? -8.650 -8.753 -13.365 1.00 97.00 299 ASP A N 1
ATOM 2321 C CA . ASP A 1 299 ? -8.643 -7.636 -14.306 1.00 97.00 299 ASP A CA 1
ATOM 2322 C C . ASP A 1 299 ? -7.828 -8.041 -15.553 1.00 97.00 299 ASP A C 1
ATOM 2324 O O . ASP A 1 299 ? -7.240 -9.129 -15.634 1.00 97.00 299 ASP A O 1
ATOM 2328 N N . GLU A 1 300 ? -7.770 -7.152 -16.537 1.00 97.94 300 GLU A N 1
ATOM 2329 C CA . GLU A 1 300 ? -6.874 -7.267 -17.681 1.00 97.94 300 GLU A CA 1
ATOM 2330 C C . GLU A 1 300 ? -5.601 -6.460 -17.439 1.00 97.94 300 GLU A C 1
ATOM 2332 O O . GLU A 1 300 ? -5.623 -5.245 -17.236 1.00 97.94 300 GLU A O 1
ATOM 2337 N N . TRP A 1 301 ? -4.464 -7.137 -17.524 1.00 98.44 301 TRP A N 1
ATOM 2338 C CA . TRP A 1 301 ? -3.161 -6.590 -17.181 1.00 98.44 301 TRP A CA 1
ATOM 2339 C C . TRP A 1 301 ? -2.221 -6.633 -18.376 1.00 98.44 301 TRP A C 1
ATOM 2341 O O . TRP A 1 301 ? -2.195 -7.600 -19.132 1.00 98.44 301 TRP A 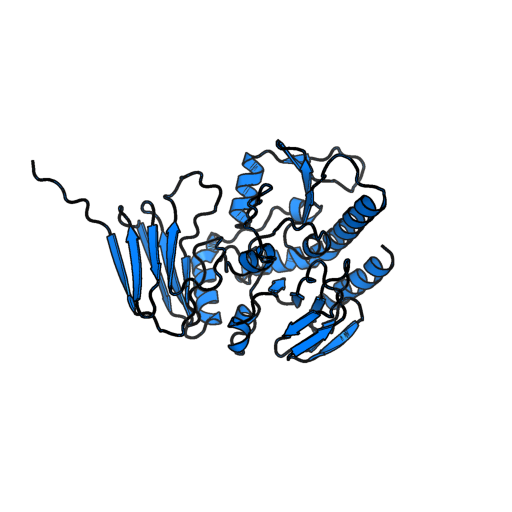O 1
ATOM 2351 N N . ILE A 1 302 ? -1.391 -5.610 -18.525 1.00 98.44 302 ILE A N 1
ATOM 2352 C CA . ILE A 1 302 ? -0.350 -5.545 -19.546 1.00 98.44 302 ILE A CA 1
ATOM 2353 C C . ILE A 1 302 ? 0.999 -5.484 -18.843 1.00 98.44 302 ILE A C 1
ATOM 2355 O O . ILE A 1 302 ? 1.252 -4.592 -18.035 1.00 98.44 302 ILE A O 1
ATOM 2359 N N . HIS A 1 303 ? 1.878 -6.439 -19.143 1.00 97.62 303 HIS A N 1
ATOM 2360 C CA . HIS A 1 303 ? 3.227 -6.459 -18.588 1.00 97.62 303 HIS A CA 1
ATOM 2361 C C . HIS A 1 303 ? 4.057 -5.315 -19.174 1.00 97.62 303 HIS A C 1
ATOM 2363 O O . HIS A 1 303 ? 4.310 -5.296 -20.384 1.00 97.62 303 HIS A O 1
ATOM 2369 N N . LEU A 1 304 ? 4.525 -4.410 -18.309 1.00 96.38 304 LEU A N 1
ATOM 2370 C CA . LEU A 1 304 ? 5.131 -3.130 -18.679 1.00 96.38 304 LEU A CA 1
ATOM 2371 C C . LEU A 1 304 ? 6.264 -3.285 -19.692 1.00 96.38 304 LEU A C 1
ATOM 2373 O O . LEU A 1 304 ? 6.334 -2.524 -20.644 1.00 96.38 304 LEU A O 1
ATOM 2377 N N . TRP A 1 305 ? 7.139 -4.276 -19.525 1.00 93.62 305 TRP A N 1
ATOM 2378 C CA . TRP A 1 305 ? 8.347 -4.391 -20.350 1.00 93.62 305 TRP A CA 1
ATOM 2379 C C . TRP A 1 305 ? 8.111 -5.055 -21.705 1.00 93.62 305 TRP A C 1
ATOM 2381 O O . TRP A 1 305 ? 8.832 -4.786 -22.662 1.00 93.62 305 TRP A O 1
ATOM 2391 N N . THR A 1 306 ? 7.121 -5.945 -21.789 1.00 95.06 306 THR A N 1
ATOM 2392 C CA . THR A 1 306 ? 6.906 -6.801 -22.974 1.00 95.06 306 THR A CA 1
ATOM 2393 C C . THR A 1 306 ? 5.635 -6.475 -23.747 1.00 95.06 306 THR A C 1
ATOM 2395 O O . THR A 1 306 ? 5.411 -7.070 -24.796 1.00 95.06 306 THR A O 1
ATOM 2398 N N . SER A 1 307 ? 4.768 -5.626 -23.192 1.00 96.06 307 SER A N 1
ATOM 2399 C CA . SER A 1 307 ? 3.421 -5.332 -23.703 1.00 96.06 307 SER A CA 1
ATOM 2400 C C . SER A 1 307 ? 2.510 -6.560 -23.865 1.00 96.06 307 SER A C 1
ATOM 2402 O O . SER A 1 307 ? 1.477 -6.491 -24.522 1.00 96.06 307 SER A O 1
ATOM 2404 N N . ARG A 1 308 ? 2.870 -7.705 -23.271 1.00 97.50 308 ARG A N 1
ATOM 2405 C CA . ARG A 1 308 ? 2.038 -8.913 -23.268 1.00 97.50 308 ARG A CA 1
ATOM 2406 C C . ARG A 1 308 ? 0.844 -8.727 -22.338 1.00 97.50 308 ARG A C 1
ATOM 2408 O O . ARG A 1 308 ? 1.016 -8.225 -21.227 1.00 97.50 308 ARG A O 1
ATOM 2415 N N . HIS A 1 309 ? -0.320 -9.182 -22.788 1.00 98.06 309 HIS A N 1
ATOM 2416 C CA . HIS A 1 309 ? -1.559 -9.173 -22.019 1.00 98.06 309 HIS A CA 1
ATOM 2417 C C . HIS A 1 309 ? -1.668 -10.414 -21.128 1.00 98.06 309 HIS A C 1
ATOM 2419 O O . HIS A 1 309 ? -1.248 -11.507 -21.511 1.00 98.06 309 HIS A O 1
ATOM 2425 N N . TYR A 1 310 ? -2.250 -10.224 -19.952 1.00 98.31 310 TYR A N 1
ATOM 2426 C CA . TYR A 1 310 ? -2.515 -11.232 -18.938 1.00 98.31 310 TYR A CA 1
ATOM 2427 C C . TYR A 1 310 ? -3.906 -10.993 -18.349 1.00 98.31 310 TYR A C 1
ATOM 2429 O O . TYR A 1 310 ? -4.389 -9.863 -18.306 1.00 98.31 310 TYR A O 1
ATOM 2437 N N . HIS A 1 311 ? -4.523 -12.063 -17.867 1.00 96.94 311 HIS A N 1
ATOM 2438 C CA . HIS A 1 311 ? -5.741 -12.006 -17.064 1.00 96.94 311 HIS A CA 1
ATOM 2439 C C . HIS A 1 311 ? -5.407 -12.268 -15.591 1.00 96.94 311 HIS A C 1
ATOM 2441 O O . HIS A 1 311 ? -4.269 -12.628 -15.263 1.00 96.94 311 HIS A O 1
ATOM 2447 N N . GLY A 1 312 ? -6.397 -12.100 -14.714 1.00 95.81 312 GLY A N 1
ATOM 2448 C CA . GLY A 1 312 ? -6.277 -12.452 -13.303 1.00 95.81 312 GLY A CA 1
ATOM 2449 C C . GLY A 1 312 ? -5.841 -13.904 -13.071 1.00 95.81 312 GLY A C 1
ATOM 2450 O O . GLY A 1 312 ? -6.114 -14.806 -13.865 1.00 95.81 312 GLY A O 1
ATOM 2451 N N . GLY A 1 313 ? -5.145 -14.131 -11.958 1.00 95.50 313 GLY A N 1
ATOM 2452 C CA . GLY A 1 313 ? -4.611 -15.420 -11.543 1.00 95.50 313 GLY A CA 1
ATOM 2453 C C . GLY A 1 313 ? -3.101 -15.416 -11.303 1.00 95.50 313 GLY A C 1
ATOM 2454 O O . GLY A 1 313 ? -2.418 -14.392 -11.320 1.00 95.50 313 GLY A O 1
ATOM 2455 N N . THR A 1 314 ? -2.556 -16.606 -11.047 1.00 95.06 314 THR A N 1
ATOM 2456 C CA . THR A 1 314 ? -1.105 -16.779 -10.895 1.00 95.06 314 THR A CA 1
ATOM 2457 C C . THR A 1 314 ? -0.425 -16.625 -12.251 1.00 95.06 314 THR A C 1
ATOM 2459 O O . THR A 1 314 ? -0.743 -17.365 -13.179 1.00 95.06 314 THR A O 1
ATOM 2462 N N . THR A 1 315 ? 0.565 -15.740 -12.339 1.00 95.00 315 THR A N 1
ATOM 2463 C CA . THR A 1 315 ? 1.415 -15.591 -13.523 1.00 95.00 315 THR A CA 1
ATOM 2464 C C . THR A 1 315 ? 2.892 -15.708 -13.161 1.00 95.00 315 THR A C 1
ATOM 2466 O O . THR A 1 315 ? 3.287 -15.533 -12.005 1.00 95.00 315 THR A O 1
ATOM 2469 N N . VAL A 1 316 ? 3.715 -16.034 -14.154 1.00 94.25 316 VAL A N 1
ATOM 2470 C CA . VAL A 1 316 ? 5.166 -16.183 -14.024 1.00 94.25 316 VAL A CA 1
ATOM 2471 C C . VAL A 1 316 ? 5.821 -15.406 -15.156 1.00 94.25 316 VAL A C 1
ATOM 2473 O O . VAL A 1 316 ? 5.560 -15.678 -16.327 1.00 94.25 316 VAL A O 1
ATOM 2476 N N . VAL A 1 317 ? 6.666 -14.434 -14.816 1.00 93.06 317 VAL A N 1
ATOM 2477 C CA . VAL A 1 317 ? 7.334 -13.565 -15.793 1.00 93.06 317 VAL A CA 1
ATOM 2478 C C . VAL A 1 317 ? 8.825 -13.453 -15.526 1.00 93.06 317 VAL A C 1
ATOM 2480 O O . VAL A 1 317 ? 9.293 -13.592 -14.401 1.00 93.06 317 VAL A O 1
ATOM 2483 N N . HIS A 1 318 ? 9.592 -13.184 -16.576 1.00 89.62 318 HIS A N 1
ATOM 2484 C CA . HIS A 1 318 ? 11.003 -12.850 -16.437 1.00 89.62 318 HIS A CA 1
ATOM 2485 C C . HIS A 1 318 ? 11.138 -11.439 -15.840 1.00 89.62 318 HIS A C 1
ATOM 2487 O O . HIS A 1 318 ? 10.618 -10.488 -16.422 1.00 89.62 318 HIS A O 1
ATOM 2493 N N . ALA A 1 319 ? 11.825 -11.316 -14.702 1.00 84.81 319 ALA A N 1
ATOM 2494 C CA . ALA A 1 319 ? 12.033 -10.056 -13.983 1.00 84.81 319 ALA A CA 1
ATOM 2495 C C . ALA A 1 319 ? 13.520 -9.902 -13.606 1.00 84.81 319 ALA A C 1
ATOM 2497 O O . ALA A 1 319 ? 13.891 -10.101 -12.447 1.00 84.81 319 ALA A O 1
ATOM 2498 N N . PRO A 1 320 ? 14.399 -9.646 -14.592 1.00 80.38 320 PRO A N 1
ATOM 2499 C CA . PRO A 1 320 ? 15.826 -9.506 -14.344 1.00 80.38 320 PRO A CA 1
ATOM 2500 C C . PRO A 1 320 ? 16.096 -8.232 -13.536 1.00 80.38 320 PRO A C 1
ATOM 2502 O O . PRO A 1 320 ? 15.233 -7.356 -13.427 1.00 80.38 320 PRO A O 1
ATOM 2505 N N . GLU A 1 321 ? 17.317 -8.104 -13.020 1.00 74.06 321 GLU A N 1
ATOM 2506 C CA . GLU A 1 321 ? 17.804 -6.816 -12.526 1.00 74.06 321 GLU A CA 1
ATOM 2507 C C . GLU A 1 321 ? 17.619 -5.750 -13.626 1.00 74.06 321 GLU A C 1
ATOM 2509 O O . GLU A 1 321 ? 17.863 -5.984 -14.812 1.00 74.06 321 GLU A O 1
ATOM 2514 N N . GLY A 1 322 ? 17.109 -4.593 -13.250 1.00 74.62 322 GLY A N 1
ATOM 2515 C CA . GLY A 1 322 ? 16.689 -3.486 -14.107 1.00 74.62 322 GLY A CA 1
ATOM 2516 C C . GLY A 1 322 ? 15.183 -3.443 -14.382 1.00 74.62 322 GLY A C 1
ATOM 2517 O O . GLY A 1 322 ? 14.669 -2.406 -14.804 1.00 74.62 322 GLY A O 1
ATOM 2518 N N . ARG A 1 323 ? 14.477 -4.572 -14.250 1.00 83.69 323 ARG A N 1
ATOM 2519 C CA . ARG A 1 323 ? 13.125 -4.762 -14.802 1.00 83.69 323 ARG A CA 1
ATOM 2520 C C . ARG A 1 323 ? 12.274 -5.641 -13.875 1.00 83.69 323 ARG A C 1
ATOM 2522 O O . ARG A 1 323 ? 12.015 -6.800 -14.213 1.00 83.69 323 ARG A O 1
ATOM 2529 N N . PRO A 1 324 ? 11.803 -5.108 -12.731 1.00 85.62 324 PRO A N 1
ATOM 2530 C CA . PRO A 1 324 ? 10.925 -5.838 -11.815 1.00 85.62 324 PRO A CA 1
ATOM 2531 C C . PRO A 1 324 ? 9.604 -6.217 -12.491 1.00 85.62 324 PRO A C 1
ATOM 2533 O O . PRO A 1 324 ? 9.220 -5.621 -13.493 1.00 85.62 324 PRO A O 1
ATOM 2536 N N . ALA A 1 325 ? 8.861 -7.184 -11.955 1.00 91.38 325 ALA A N 1
ATOM 2537 C CA . ALA A 1 325 ? 7.582 -7.570 -12.546 1.00 91.38 325 ALA A CA 1
ATOM 2538 C C . ALA A 1 325 ? 6.537 -6.464 -12.313 1.00 91.38 325 ALA A C 1
ATOM 2540 O O . ALA A 1 325 ? 6.018 -6.311 -11.207 1.00 91.38 325 ALA A O 1
ATOM 2541 N N . ILE A 1 326 ? 6.241 -5.692 -13.361 1.00 94.50 326 ILE A N 1
ATOM 2542 C CA . ILE A 1 326 ? 5.292 -4.574 -13.325 1.00 94.50 326 ILE A CA 1
ATOM 2543 C C . ILE A 1 326 ? 4.215 -4.793 -14.374 1.00 94.50 326 ILE A C 1
ATOM 2545 O O . ILE A 1 326 ? 4.514 -5.070 -15.539 1.00 94.50 326 ILE A O 1
ATOM 2549 N N . PHE A 1 327 ? 2.964 -4.617 -13.967 1.00 97.94 327 PHE A N 1
ATOM 2550 C CA . PHE A 1 327 ? 1.824 -4.650 -14.867 1.00 97.94 327 PHE A CA 1
ATOM 2551 C C . PHE A 1 327 ? 0.963 -3.421 -14.651 1.00 97.94 327 PHE A C 1
ATOM 2553 O O . PHE A 1 327 ? 0.817 -2.954 -13.523 1.00 97.94 327 PHE A O 1
ATOM 2560 N N . TYR A 1 328 ? 0.382 -2.928 -15.738 1.00 98.31 328 TYR A N 1
ATOM 2561 C CA . TYR A 1 328 ? -0.635 -1.891 -15.689 1.00 98.31 328 TYR A CA 1
ATOM 2562 C C . TYR A 1 328 ? -1.971 -2.421 -16.201 1.00 98.31 328 TYR A C 1
ATOM 2564 O O . TYR A 1 328 ? -1.997 -3.304 -17.061 1.00 98.31 328 TYR A O 1
ATOM 2572 N N . ARG A 1 329 ? -3.084 -1.902 -15.682 1.00 98.06 329 ARG A N 1
ATOM 2573 C CA . ARG A 1 329 ? -4.423 -2.255 -16.179 1.00 98.06 329 ARG A CA 1
ATOM 2574 C C . ARG A 1 329 ? -4.578 -1.868 -17.649 1.00 98.06 329 ARG A C 1
ATOM 2576 O O . ARG A 1 329 ? -4.265 -0.735 -18.016 1.00 98.06 329 ARG A O 1
ATOM 2583 N N . SER A 1 330 ? -5.144 -2.753 -18.470 1.00 97.44 330 SER A N 1
ATOM 2584 C CA . SER A 1 330 ? -5.360 -2.510 -19.907 1.00 97.44 330 SER A CA 1
ATOM 2585 C C . SER A 1 330 ? -6.211 -1.261 -20.173 1.00 97.44 330 SER A C 1
ATOM 2587 O O . SER A 1 330 ? -6.002 -0.560 -21.160 1.00 97.44 330 SER A O 1
ATOM 2589 N N . ARG A 1 331 ? -7.138 -0.954 -19.256 1.00 96.62 331 ARG A N 1
ATOM 2590 C CA . ARG A 1 331 ? -8.076 0.176 -19.332 1.00 96.62 331 ARG A CA 1
ATOM 2591 C C . ARG A 1 331 ? -7.610 1.433 -18.593 1.00 96.62 331 ARG A C 1
ATOM 2593 O O . ARG A 1 331 ? -8.405 2.357 -18.433 1.00 96.62 331 ARG A O 1
ATOM 2600 N N . SER A 1 332 ? -6.366 1.481 -18.111 1.00 97.62 332 SER A N 1
ATOM 2601 C CA . SER A 1 332 ? -5.845 2.687 -17.460 1.00 97.62 332 SER A CA 1
ATOM 2602 C C . SER A 1 332 ? -5.826 3.860 -18.444 1.00 97.62 332 SER A C 1
ATOM 2604 O O . SER A 1 332 ? -5.336 3.739 -19.569 1.00 97.62 332 SER A O 1
ATOM 2606 N N . SER A 1 333 ? -6.283 5.033 -18.001 1.00 97.94 333 SER A N 1
ATOM 2607 C CA . SER A 1 333 ? -6.140 6.285 -18.757 1.00 97.94 333 SER A CA 1
ATOM 2608 C C . SER A 1 333 ? -4.672 6.698 -18.948 1.00 97.94 333 SER A C 1
ATOM 2610 O O . SER A 1 333 ? -4.373 7.523 -19.809 1.00 97.94 333 SER A O 1
ATOM 2612 N N . PHE A 1 334 ? -3.748 6.093 -18.195 1.00 98.31 334 PHE A N 1
ATOM 2613 C CA . PHE A 1 334 ? -2.303 6.295 -18.285 1.00 98.31 334 PHE A CA 1
ATOM 2614 C C . PHE A 1 334 ? -1.595 5.239 -19.148 1.00 98.31 334 PHE A C 1
ATOM 2616 O O . PHE A 1 334 ? -0.369 5.263 -19.240 1.00 98.31 334 PHE A O 1
ATOM 2623 N N . ALA A 1 335 ? -2.316 4.344 -19.837 1.00 97.50 335 ALA A N 1
ATOM 2624 C CA . ALA A 1 335 ? -1.708 3.307 -20.681 1.00 97.50 335 ALA A CA 1
ATOM 2625 C C . ALA A 1 335 ? -0.695 3.870 -21.701 1.00 97.50 335 ALA A C 1
ATOM 2627 O O . ALA A 1 335 ? 0.397 3.324 -21.855 1.00 97.50 335 ALA A O 1
ATOM 2628 N N . ALA A 1 336 ? -1.001 5.011 -22.331 1.00 97.62 336 ALA A N 1
ATOM 2629 C CA . ALA A 1 336 ? -0.083 5.684 -23.255 1.00 97.62 336 ALA A CA 1
ATOM 2630 C C . ALA A 1 336 ? 1.205 6.179 -22.568 1.00 97.62 336 ALA A C 1
ATOM 2632 O O . ALA A 1 336 ? 2.288 6.101 -23.148 1.00 97.62 336 ALA A O 1
ATOM 2633 N N . LEU A 1 337 ? 1.107 6.649 -21.318 1.00 97.94 337 LEU A N 1
ATOM 2634 C CA . LEU A 1 337 ? 2.267 7.042 -20.517 1.00 97.94 337 LEU A CA 1
ATOM 2635 C C . LEU A 1 337 ? 3.146 5.827 -20.196 1.00 97.94 337 LEU A C 1
ATOM 2637 O O . LEU A 1 337 ? 4.366 5.902 -20.331 1.00 97.94 337 LEU A O 1
ATOM 2641 N N . PHE A 1 338 ? 2.538 4.708 -19.799 1.00 97.44 338 PHE A N 1
ATOM 2642 C CA . PHE A 1 338 ? 3.265 3.476 -19.492 1.00 97.44 338 PHE A CA 1
ATOM 2643 C C . PHE A 1 338 ? 3.948 2.884 -20.730 1.00 97.44 338 PHE A C 1
ATOM 2645 O O . PHE A 1 338 ? 5.080 2.407 -20.636 1.00 97.44 338 PHE A O 1
ATOM 2652 N N . ASP A 1 339 ? 3.324 2.979 -21.905 1.00 95.69 339 ASP A N 1
ATOM 2653 C CA . ASP A 1 339 ? 3.961 2.558 -23.154 1.00 95.69 339 ASP A CA 1
ATOM 2654 C C . ASP A 1 339 ? 5.136 3.470 -23.547 1.00 95.69 339 ASP A C 1
ATOM 2656 O O . ASP A 1 339 ? 6.214 2.985 -23.900 1.00 95.69 339 ASP A O 1
ATOM 2660 N N . ALA A 1 340 ? 4.985 4.791 -23.397 1.00 96.31 340 ALA A N 1
ATOM 2661 C CA . ALA A 1 340 ? 6.079 5.738 -23.612 1.00 96.31 340 ALA A CA 1
ATOM 2662 C C . ALA A 1 340 ? 7.255 5.486 -22.650 1.00 96.31 340 ALA A C 1
ATOM 2664 O O . ALA A 1 340 ? 8.417 5.507 -23.072 1.00 96.31 340 ALA A O 1
ATOM 2665 N N . LEU A 1 341 ? 6.962 5.198 -21.377 1.00 94.88 341 LEU A N 1
ATOM 2666 C CA . LEU A 1 341 ? 7.950 4.814 -20.369 1.00 94.88 341 LEU A CA 1
ATOM 2667 C C . LEU A 1 341 ? 8.710 3.554 -20.793 1.00 94.88 341 LEU A C 1
ATOM 2669 O O . LEU A 1 341 ? 9.939 3.556 -20.785 1.00 94.88 341 LEU A O 1
ATOM 2673 N N . ARG A 1 342 ? 7.999 2.503 -21.223 1.00 93.62 342 ARG A N 1
ATOM 2674 C CA . ARG A 1 342 ? 8.599 1.267 -21.746 1.00 93.62 342 ARG A CA 1
ATOM 2675 C C . ARG A 1 342 ? 9.544 1.559 -22.911 1.00 93.62 342 ARG A C 1
ATOM 2677 O O . ARG A 1 342 ? 10.686 1.105 -22.896 1.00 93.62 342 ARG A O 1
ATOM 2684 N N . ILE A 1 343 ? 9.100 2.330 -23.907 1.00 93.81 343 ILE A N 1
ATOM 2685 C CA . ILE A 1 343 ? 9.926 2.687 -25.073 1.00 93.81 343 ILE A CA 1
ATOM 2686 C C . ILE A 1 343 ? 11.189 3.426 -24.626 1.00 93.81 343 ILE A C 1
ATOM 2688 O O . ILE A 1 343 ? 12.284 3.094 -25.083 1.00 93.81 343 ILE A O 1
ATOM 2692 N N . LYS A 1 344 ? 11.072 4.391 -23.707 1.00 91.88 344 LYS A N 1
ATOM 2693 C CA . LYS A 1 344 ? 12.238 5.107 -23.177 1.00 91.88 344 LYS A CA 1
ATOM 2694 C C . LYS A 1 344 ? 13.182 4.169 -22.424 1.00 91.88 344 LYS A C 1
ATOM 2696 O O . LYS A 1 344 ? 14.376 4.205 -22.694 1.00 91.88 344 LYS A O 1
ATOM 2701 N N . ALA A 1 345 ? 12.659 3.303 -21.558 1.00 87.69 345 ALA A N 1
ATOM 2702 C CA . ALA A 1 345 ? 13.439 2.360 -20.759 1.00 87.69 345 ALA A CA 1
ATOM 2703 C C . ALA A 1 345 ? 14.216 1.331 -21.601 1.00 87.69 345 ALA A C 1
ATOM 2705 O O . ALA A 1 345 ? 15.233 0.822 -21.151 1.00 87.69 345 ALA A O 1
ATOM 2706 N N . THR A 1 346 ? 13.786 1.031 -22.833 1.00 84.50 346 THR A N 1
ATOM 2707 C CA . THR A 1 346 ? 14.577 0.184 -23.754 1.00 84.50 346 THR A CA 1
ATOM 2708 C C . THR A 1 346 ? 15.804 0.877 -24.353 1.00 84.50 346 THR A C 1
ATOM 2710 O O . THR A 1 346 ? 16.641 0.203 -24.946 1.00 84.50 346 THR A O 1
ATOM 2713 N N . ARG A 1 347 ? 15.895 2.208 -24.234 1.00 84.12 347 ARG A N 1
ATOM 2714 C CA . ARG A 1 347 ? 16.968 3.045 -24.801 1.00 84.12 347 ARG A CA 1
ATOM 2715 C C . ARG A 1 347 ? 17.930 3.598 -23.742 1.00 84.12 347 ARG A C 1
ATOM 2717 O O . ARG A 1 347 ? 18.882 4.278 -24.117 1.00 84.12 347 ARG A O 1
ATOM 2724 N N . LEU A 1 348 ? 17.620 3.386 -22.463 1.00 75.81 348 LEU A N 1
ATOM 2725 C CA . LEU A 1 348 ? 18.463 3.695 -21.306 1.00 75.81 348 LEU A CA 1
ATOM 2726 C C . LEU A 1 348 ? 19.317 2.467 -20.985 1.00 75.81 348 LEU A C 1
ATOM 2728 O O . LEU A 1 348 ? 20.492 2.670 -20.611 1.00 75.81 348 LEU A O 1
#